Protein AF-A0A565ALC6-F1 (afdb_monomer_lite)

InterPro domains:
  IPR001841 Zinc finger, RING-type [PS50089] (7-48)
  IPR013083 Zinc finger, RING/FYVE/PHD-type [G3DSA:3.30.40.10] (1-90)
  IPR017907 Zinc finger, RING-type, conserved site [PS00518] (23-32)
  IPR018957 Zinc finger, C3HC4 RING-type [PF00097] (7-46)
  IPR044807 E3 ubiquitin protein ligase DRIP1-like [PTHR46293] (3-194)

Sequence (277 aa):
MRTCLSCLLCDNLLRDATTISECLHTFCRKCIYEKITKDKIECCPVPRCHPIEDAEVKAPGSISIPVYSGMEEYASEHALSSFIKEFSGVDWVTAEELRTKEKELEILRMLVQAKSEEVAGLKRLDMVIAEEELRNKETESEILQMLAQAKSEEAAELKVRLDRVTSHSVAQSEQWFSLEDHQKLALEKEQLKKDMGLMESTARMVTAYQMCLQWEKKGGLDRELAVMAKQYWQYRDYVEKQGKSDHFPSLEKYQKEWEDDEVHASPKTLGTCSFAC

Foldseek 3Di:
DQDPQAAPQPRHGADCWDADPVPRHIHHPVRVVCCCVVVVAQADPDPPGDGVPDPPPDPPDDDDDDDPDDPPDDDDPVNVVVVVVVCPPPDDCDPVNVVVVVVVVVVVVVVVVVVVVVVVVVVVVVVVVVVVVVVVVVVVVVVVVVVVVVVVVVVVVVVVVVVVVVVVCVVPVPDDDDPVVVVVVVVVVVVVVVVVVLVVVLVVLLVVLVVQVVVVVVVDDPPVNVVSVVVNVVSQVVCVVVVNCVVRDDSVVVVVVVVVVVVVPDPPDPDPPDDDD

Structure (mmCIF, N/CA/C/O backbone):
data_AF-A0A565ALC6-F1
#
_entry.id   AF-A0A565ALC6-F1
#
loop_
_atom_site.group_PDB
_atom_site.id
_atom_site.type_symbol
_atom_site.label_atom_id
_atom_site.label_alt_id
_atom_site.label_comp_id
_atom_site.label_asym_id
_atom_site.label_entity_id
_atom_site.label_seq_id
_atom_site.pdbx_PDB_ins_code
_atom_site.Cartn_x
_atom_site.Cartn_y
_atom_site.Cartn_z
_atom_site.occupancy
_atom_site.B_iso_or_equiv
_atom_site.auth_seq_id
_atom_site.auth_comp_id
_atom_site.auth_asym_id
_atom_site.auth_atom_id
_atom_site.pdbx_PDB_model_num
ATOM 1 N N . MET A 1 1 ? -15.870 0.122 -38.847 1.00 44.34 1 MET A N 1
ATOM 2 C CA . MET A 1 1 ? -14.765 0.399 -37.903 1.00 44.34 1 MET A CA 1
ATOM 3 C C . MET A 1 1 ? -14.704 -0.746 -36.909 1.00 44.34 1 MET A C 1
ATOM 5 O O . MET A 1 1 ? -15.709 -0.986 -36.256 1.00 44.34 1 MET A O 1
ATOM 9 N N . ARG A 1 2 ? -13.593 -1.489 -36.840 1.00 56.06 2 ARG A N 1
ATOM 10 C CA . ARG A 1 2 ? -13.351 -2.431 -35.733 1.00 56.06 2 ARG A CA 1
ATOM 11 C C . ARG A 1 2 ? -12.711 -1.653 -34.587 1.00 56.06 2 ARG A C 1
ATOM 13 O O . ARG A 1 2 ? -11.890 -0.775 -34.841 1.00 56.06 2 ARG A O 1
ATOM 20 N N . THR A 1 3 ? -13.128 -1.917 -33.356 1.00 64.94 3 THR A N 1
ATOM 21 C CA . THR A 1 3 ? -12.608 -1.229 -32.172 1.00 64.94 3 THR A CA 1
ATOM 22 C C . THR A 1 3 ? -11.206 -1.755 -31.866 1.00 64.94 3 THR A C 1
ATOM 24 O O . THR A 1 3 ? -10.995 -2.965 -31.811 1.00 64.94 3 THR A O 1
ATOM 27 N N . CYS A 1 4 ? -10.245 -0.852 -31.657 1.00 78.88 4 CYS A N 1
ATOM 28 C CA . CYS A 1 4 ? -8.826 -1.155 -31.411 1.00 78.88 4 CYS A CA 1
ATOM 29 C C . CYS A 1 4 ? -8.548 -1.987 -30.141 1.00 78.88 4 CYS A C 1
ATOM 31 O O . CYS A 1 4 ? -7.401 -2.331 -29.880 1.00 78.88 4 CYS A O 1
ATOM 33 N N . LEU A 1 5 ? -9.583 -2.321 -29.366 1.00 89.69 5 LEU A N 1
ATOM 34 C CA . LEU A 1 5 ? -9.499 -3.052 -28.100 1.00 89.69 5 LEU A CA 1
ATOM 35 C C . LEU A 1 5 ? -10.333 -4.345 -28.091 1.00 89.69 5 LEU A C 1
ATOM 37 O O . LEU A 1 5 ? -10.511 -4.949 -27.034 1.00 89.69 5 LEU A O 1
ATOM 41 N N . SER A 1 6 ? -10.864 -4.763 -29.244 1.00 94.38 6 SER A N 1
ATOM 42 C CA . SER A 1 6 ? -11.631 -6.007 -29.380 1.00 94.38 6 SER A CA 1
ATOM 43 C C . SER A 1 6 ? -10.789 -7.134 -29.978 1.00 94.38 6 SER A C 1
ATOM 45 O O . SER A 1 6 ? -9.951 -6.918 -30.852 1.00 94.38 6 SER A O 1
ATOM 47 N N . CYS A 1 7 ? -11.002 -8.356 -29.498 1.00 95.19 7 CYS A N 1
ATOM 48 C CA . CYS A 1 7 ? -10.371 -9.550 -30.038 1.00 95.19 7 CYS A CA 1
ATOM 49 C C . CYS A 1 7 ? -11.017 -9.950 -31.366 1.00 95.19 7 CYS A C 1
ATOM 51 O O . CYS A 1 7 ? -12.209 -10.222 -31.410 1.00 95.19 7 CYS A O 1
ATOM 53 N N . LEU A 1 8 ? -10.212 -10.132 -32.414 1.00 89.81 8 LEU A N 1
ATOM 54 C CA . LEU A 1 8 ? -10.693 -10.513 -33.751 1.00 89.81 8 LEU A CA 1
ATOM 55 C C . LEU A 1 8 ? -11.263 -11.945 -33.860 1.00 89.81 8 LEU A C 1
ATOM 57 O O . LEU A 1 8 ? -11.740 -12.322 -34.926 1.00 89.81 8 LEU A O 1
ATOM 61 N N . LEU A 1 9 ? -11.177 -12.754 -32.796 1.00 93.69 9 LEU A N 1
ATOM 62 C CA . LEU A 1 9 ? -11.713 -14.123 -32.750 1.00 93.69 9 LEU A CA 1
ATOM 63 C C . LEU A 1 9 ? -13.020 -14.240 -31.960 1.00 93.69 9 LEU A C 1
ATOM 65 O O . LEU A 1 9 ? -13.810 -15.136 -32.241 1.00 93.69 9 LEU A O 1
ATOM 69 N N . CYS A 1 10 ? -13.230 -13.390 -30.952 1.00 95.50 10 CYS A N 1
ATOM 70 C CA . CYS A 1 10 ? -14.399 -13.474 -30.074 1.00 95.50 10 CYS A CA 1
ATOM 71 C C . CYS A 1 10 ? -15.186 -12.164 -29.952 1.00 95.50 10 CYS A C 1
ATOM 73 O O . CYS A 1 10 ? -16.145 -12.132 -29.187 1.00 95.50 10 CYS A O 1
ATOM 75 N N . ASP A 1 11 ? -14.759 -11.098 -30.639 1.00 93.12 11 ASP A N 1
ATOM 76 C CA . ASP A 1 11 ? -15.340 -9.745 -30.675 1.00 93.12 11 ASP A CA 1
ATOM 77 C C . ASP A 1 11 ? -15.555 -9.067 -29.302 1.00 93.12 11 ASP A C 1
ATOM 79 O O . ASP A 1 11 ? -16.151 -7.996 -29.203 1.00 93.12 11 ASP A O 1
ATOM 83 N N . ASN A 1 12 ? -15.009 -9.647 -28.230 1.00 94.56 12 ASN A N 1
ATOM 84 C CA . ASN A 1 12 ? -15.021 -9.093 -26.876 1.00 94.56 12 ASN A CA 1
ATOM 85 C C . ASN A 1 12 ? -13.766 -8.254 -26.600 1.00 94.56 12 ASN A C 1
ATOM 87 O O . ASN A 1 12 ? -12.772 -8.352 -27.320 1.00 94.56 12 ASN A O 1
ATOM 91 N N . LEU A 1 13 ? -13.782 -7.472 -25.514 1.00 95.75 13 LEU A N 1
ATOM 92 C CA . LEU A 1 13 ? -12.590 -6.779 -25.012 1.00 95.75 13 LEU A CA 1
ATOM 93 C C . LEU A 1 13 ? -11.430 -7.763 -24.786 1.00 95.75 13 LEU A C 1
ATOM 95 O O . LEU A 1 13 ? -11.623 -8.841 -24.216 1.00 95.75 13 LEU A O 1
ATOM 99 N N . LEU A 1 14 ? -10.234 -7.371 -25.227 1.00 94.38 14 LEU A N 1
ATOM 100 C CA . LEU A 1 14 ? -9.015 -8.170 -25.107 1.00 94.38 14 LEU A CA 1
ATOM 101 C C . LEU A 1 14 ? -8.724 -8.537 -23.640 1.00 94.38 14 LEU A C 1
ATOM 103 O O . LEU A 1 14 ? -8.663 -7.670 -22.771 1.00 94.38 14 LEU A O 1
ATOM 107 N N . ARG A 1 15 ? -8.501 -9.829 -23.379 1.00 93.81 15 ARG A N 1
ATOM 108 C CA . ARG A 1 15 ? -8.006 -10.370 -22.103 1.00 93.81 15 ARG A CA 1
ATOM 109 C C . ARG A 1 15 ? -6.687 -11.082 -22.359 1.00 93.81 15 ARG A C 1
ATOM 111 O O . ARG A 1 15 ? -6.646 -11.957 -23.226 1.00 93.81 15 ARG A O 1
ATOM 118 N N . ASP A 1 16 ? -5.638 -10.691 -21.639 1.00 93.62 16 ASP A N 1
ATOM 119 C CA . ASP A 1 16 ? -4.260 -11.148 -21.865 1.00 93.62 16 ASP A CA 1
ATOM 120 C C . ASP A 1 16 ? -3.866 -11.013 -23.342 1.00 93.62 16 ASP A C 1
ATOM 122 O O . ASP A 1 16 ? -3.697 -11.996 -24.067 1.00 93.62 16 ASP A O 1
ATOM 126 N N . ALA A 1 17 ? -3.824 -9.768 -23.817 1.00 93.31 17 ALA A N 1
ATOM 127 C CA . ALA A 1 17 ? -3.584 -9.456 -25.218 1.00 93.31 17 ALA A CA 1
ATOM 128 C C . ALA A 1 17 ? -2.276 -10.097 -25.714 1.00 93.31 17 ALA A C 1
ATOM 130 O O . ALA A 1 17 ? -1.206 -9.887 -25.151 1.00 93.31 17 ALA A O 1
ATOM 131 N N . THR A 1 18 ? -2.376 -10.890 -26.775 1.00 93.88 18 THR A N 1
ATOM 132 C CA . THR A 1 18 ? -1.249 -11.502 -27.478 1.00 93.88 18 THR A CA 1
ATOM 133 C C . THR A 1 18 ? -1.237 -10.962 -28.900 1.00 93.88 18 THR A C 1
ATOM 135 O O . THR A 1 18 ? -2.235 -11.085 -29.616 1.00 93.88 18 THR A O 1
ATOM 138 N N . THR A 1 19 ? -0.121 -10.356 -29.293 1.00 93.50 19 THR A N 1
ATOM 139 C CA . THR A 1 19 ? 0.067 -9.742 -30.611 1.00 93.50 19 THR A CA 1
ATOM 140 C C . THR A 1 19 ? 1.020 -10.593 -31.438 1.00 93.50 19 THR A C 1
ATOM 142 O O . THR A 1 19 ? 2.094 -10.947 -30.958 1.00 93.50 19 THR A O 1
ATOM 145 N N . ILE A 1 20 ? 0.643 -10.905 -32.679 1.00 90.06 20 ILE A N 1
ATOM 146 C CA . ILE A 1 20 ? 1.545 -11.557 -33.638 1.00 90.06 20 ILE A CA 1
ATOM 147 C C . ILE A 1 20 ? 2.503 -10.490 -34.178 1.00 90.06 20 ILE A C 1
ATOM 149 O O . ILE A 1 20 ? 2.051 -9.521 -34.786 1.00 90.06 20 ILE A O 1
ATOM 153 N N . SER A 1 21 ? 3.806 -10.651 -33.954 1.00 87.19 21 SER A N 1
ATOM 154 C CA . SER A 1 21 ? 4.839 -9.648 -34.264 1.00 87.19 21 SER A CA 1
ATOM 155 C C . SER A 1 21 ? 4.892 -9.248 -35.740 1.00 87.19 21 SER A C 1
ATOM 157 O O . SER A 1 21 ? 5.053 -8.070 -36.038 1.00 87.19 21 SER A O 1
ATOM 159 N N . GLU A 1 22 ? 4.704 -10.193 -36.658 1.00 83.38 22 GLU A N 1
ATOM 160 C CA . GLU A 1 22 ? 4.819 -9.955 -38.106 1.00 83.38 22 GLU A CA 1
ATOM 161 C C . GLU A 1 22 ? 3.681 -9.110 -38.689 1.00 83.38 22 GLU A C 1
ATOM 163 O O . GLU A 1 22 ? 3.884 -8.350 -39.631 1.00 83.38 22 GLU A O 1
ATOM 168 N N . CYS A 1 23 ? 2.462 -9.253 -38.156 1.00 89.25 23 CYS A N 1
ATOM 169 C CA . CYS A 1 23 ? 1.266 -8.610 -38.714 1.00 89.25 23 CYS A CA 1
ATOM 170 C C . CYS A 1 23 ? 0.558 -7.651 -37.753 1.00 89.25 23 CYS A C 1
ATOM 172 O O . CYS A 1 23 ? -0.433 -7.033 -38.134 1.00 89.25 23 CYS A O 1
ATOM 174 N N . LEU A 1 24 ? 1.046 -7.541 -36.514 1.00 91.31 24 LEU A N 1
ATOM 175 C CA . LEU A 1 24 ? 0.525 -6.689 -35.444 1.00 91.31 24 LEU A CA 1
ATOM 176 C C . LEU A 1 24 ? -0.970 -6.889 -35.130 1.00 91.31 24 LEU A C 1
ATOM 178 O O . LEU A 1 24 ? -1.616 -6.014 -34.554 1.00 91.31 24 LEU A O 1
ATOM 182 N N . HIS A 1 25 ? -1.533 -8.050 -35.469 1.00 92.06 25 HIS A N 1
ATOM 183 C CA . HIS A 1 25 ? -2.891 -8.409 -35.071 1.00 92.06 25 HIS A CA 1
ATOM 184 C C . HIS A 1 25 ? -2.911 -8.905 -33.622 1.00 92.06 25 HIS A C 1
ATOM 186 O O . HIS A 1 25 ? -2.138 -9.791 -33.247 1.00 92.06 25 HIS A O 1
ATOM 192 N N . THR A 1 26 ? -3.829 -8.350 -32.828 1.00 93.19 26 THR A N 1
ATOM 193 C CA . THR A 1 26 ? -3.948 -8.620 -31.391 1.00 93.19 26 THR A CA 1
ATOM 194 C C . THR A 1 26 ? -5.182 -9.464 -31.076 1.00 93.19 26 THR A C 1
ATOM 196 O O . THR A 1 26 ? -6.291 -9.193 -31.545 1.00 93.19 26 THR A O 1
ATOM 199 N N . PHE A 1 27 ? -5.005 -10.477 -30.229 1.00 95.56 27 PHE A N 1
ATOM 200 C CA . PHE A 1 27 ? -6.049 -11.410 -29.806 1.00 95.56 27 PHE A CA 1
ATOM 201 C C . PHE A 1 27 ? -6.002 -11.636 -28.293 1.00 95.56 27 PHE A C 1
ATOM 203 O O . PHE A 1 27 ? -4.996 -11.352 -27.651 1.00 95.56 27 PHE A O 1
ATOM 210 N N . CYS A 1 28 ? -7.057 -12.201 -27.704 1.00 97.62 28 CYS A N 1
ATOM 211 C CA . CYS A 1 28 ? -6.940 -12.776 -26.364 1.00 97.62 28 CYS A CA 1
ATOM 212 C C . CYS A 1 28 ? -6.001 -13.986 -26.416 1.00 97.62 28 CYS A C 1
ATOM 214 O O . CYS A 1 28 ? -6.162 -14.825 -27.310 1.00 97.62 28 CYS A O 1
ATOM 216 N N . ARG A 1 29 ? -5.101 -14.137 -25.435 1.00 95.62 29 ARG A N 1
ATOM 217 C CA . ARG A 1 29 ? -4.178 -15.282 -25.334 1.00 95.62 29 ARG A CA 1
ATOM 218 C C . ARG A 1 29 ? -4.906 -16.611 -25.519 1.00 95.62 29 ARG A C 1
ATOM 220 O O . ARG A 1 29 ? -4.587 -17.375 -26.420 1.00 95.62 29 ARG A O 1
ATOM 227 N N . LYS A 1 30 ? -5.954 -16.861 -24.733 1.00 96.62 30 LYS A N 1
ATOM 228 C CA . LYS A 1 30 ? -6.722 -18.113 -24.820 1.00 96.62 30 LYS A CA 1
ATOM 229 C C . LYS A 1 30 ? -7.275 -18.371 -26.228 1.00 96.62 30 LYS A C 1
ATOM 231 O O . LYS A 1 30 ? -7.160 -19.482 -26.730 1.00 96.62 30 LYS A O 1
ATOM 236 N N . CYS A 1 31 ? -7.818 -17.341 -26.878 1.00 96.12 31 CYS A N 1
ATOM 237 C CA . CYS A 1 31 ? -8.429 -17.475 -28.199 1.00 96.12 31 CYS A CA 1
ATOM 238 C C . CYS A 1 31 ? -7.406 -17.844 -29.278 1.00 96.12 31 CYS A C 1
ATOM 240 O O . CYS A 1 31 ? -7.668 -18.748 -30.067 1.00 96.12 31 CYS A O 1
ATOM 242 N N . ILE A 1 32 ? -6.250 -17.170 -29.319 1.00 94.62 32 ILE A N 1
ATOM 243 C CA . ILE A 1 32 ? -5.238 -17.453 -30.346 1.00 94.62 32 ILE A CA 1
ATOM 244 C C . ILE A 1 32 ? -4.569 -18.815 -30.123 1.00 94.62 32 ILE A C 1
ATOM 246 O O . ILE A 1 32 ? -4.397 -19.565 -31.079 1.00 94.62 32 ILE A O 1
ATOM 250 N N . TYR A 1 33 ? -4.297 -19.191 -28.868 1.00 93.44 33 TYR A N 1
ATOM 251 C CA . TYR A 1 33 ? -3.738 -20.504 -28.538 1.00 93.44 33 TYR A CA 1
ATOM 252 C C . TYR A 1 33 ? -4.699 -21.647 -28.877 1.00 93.44 33 TYR A C 1
ATOM 254 O O . TYR A 1 33 ? -4.278 -22.633 -29.478 1.00 93.44 33 TYR A O 1
ATOM 262 N N . GLU A 1 34 ? -5.988 -21.524 -28.543 1.00 94.44 34 GLU A N 1
ATOM 263 C CA . GLU A 1 34 ? -6.990 -22.528 -28.918 1.00 94.44 34 GLU A CA 1
ATOM 264 C C . GLU A 1 34 ? -7.114 -22.649 -30.437 1.00 94.44 34 GLU A C 1
ATOM 266 O O . GLU A 1 34 ? -7.197 -23.763 -30.944 1.00 94.44 34 GLU A O 1
ATOM 271 N N . LYS A 1 35 ? -7.076 -21.531 -31.171 1.00 93.00 35 LYS A N 1
ATOM 272 C CA . LYS A 1 35 ? -7.187 -21.538 -32.633 1.00 93.00 35 LYS A CA 1
ATOM 273 C C . LYS A 1 35 ? -5.986 -22.219 -33.296 1.00 93.00 35 LYS A C 1
ATOM 275 O O . LYS A 1 35 ? -6.186 -23.113 -34.111 1.00 93.00 35 LYS A O 1
ATOM 280 N N . ILE A 1 36 ? -4.763 -21.860 -32.902 1.00 89.94 36 ILE A N 1
ATOM 281 C CA . ILE A 1 36 ? -3.527 -22.473 -33.418 1.00 89.94 36 ILE A CA 1
ATOM 282 C C . ILE A 1 36 ? -3.470 -23.964 -33.055 1.00 89.94 36 ILE A C 1
ATOM 284 O O . ILE A 1 36 ? -3.205 -24.797 -33.915 1.00 89.94 36 ILE A O 1
ATOM 288 N N . THR A 1 37 ? -3.795 -24.325 -31.809 1.00 88.56 37 THR A N 1
ATOM 289 C CA . THR A 1 37 ? -3.708 -25.719 -31.335 1.00 88.56 37 THR A CA 1
ATOM 290 C C . THR A 1 37 ? -4.789 -26.614 -31.947 1.00 88.56 37 THR A C 1
ATOM 292 O O . THR A 1 37 ? -4.515 -27.756 -32.314 1.00 88.56 37 THR A O 1
ATOM 295 N N . LYS A 1 38 ? -6.031 -26.122 -32.049 1.00 88.56 38 LYS A N 1
ATOM 296 C CA . LYS A 1 38 ? -7.182 -26.909 -32.512 1.00 88.56 38 LYS A CA 1
ATOM 297 C C . LYS A 1 38 ? -7.233 -27.028 -34.030 1.00 88.56 38 LYS A C 1
ATOM 299 O O . LYS A 1 38 ? -7.499 -28.116 -34.533 1.00 88.56 38 LYS A O 1
ATOM 304 N N . ASP A 1 39 ? -6.953 -25.935 -34.738 1.00 86.06 39 ASP A N 1
ATOM 305 C CA . ASP A 1 39 ? -7.067 -25.886 -36.197 1.00 86.06 39 ASP A CA 1
ATOM 306 C C . ASP A 1 39 ? -5.717 -26.123 -36.896 1.00 86.06 39 ASP A C 1
ATOM 308 O O . ASP A 1 39 ? -5.678 -26.173 -38.123 1.00 86.06 39 ASP A O 1
ATOM 312 N N . LYS A 1 40 ? -4.624 -26.295 -36.130 1.00 83.31 40 LYS A N 1
ATOM 313 C CA . LYS A 1 40 ? -3.247 -26.501 -36.624 1.00 83.31 40 LYS A CA 1
ATOM 314 C C . LYS A 1 40 ? -2.839 -25.466 -37.676 1.00 83.31 40 LYS A C 1
ATOM 316 O O . LYS A 1 40 ? -2.208 -25.796 -38.675 1.00 83.31 40 LYS A O 1
ATOM 321 N N . ILE A 1 41 ? -3.253 -24.218 -37.467 1.00 82.88 41 ILE A N 1
ATOM 322 C CA . ILE A 1 41 ? -2.918 -23.118 -38.367 1.00 82.88 41 ILE A CA 1
ATOM 323 C C . ILE A 1 41 ? -1.551 -22.543 -37.993 1.00 82.88 41 ILE A C 1
ATOM 325 O O . ILE A 1 41 ? -1.334 -22.105 -36.868 1.00 82.88 41 ILE A O 1
ATOM 329 N N . GLU A 1 42 ? -0.653 -22.504 -38.968 1.00 79.94 42 GLU A N 1
ATOM 330 C CA . GLU A 1 42 ? 0.651 -21.825 -38.897 1.00 79.94 42 GLU A CA 1
ATOM 331 C C . GLU A 1 42 ? 0.555 -20.408 -39.485 1.00 79.94 42 GLU A C 1
ATOM 333 O O . GLU A 1 42 ? 1.520 -19.824 -39.955 1.00 79.94 42 GLU A O 1
ATOM 338 N N . CYS A 1 43 ? -0.654 -19.857 -39.563 1.00 82.56 43 CYS A N 1
ATOM 339 C CA . CYS A 1 43 ? -0.922 -18.555 -40.156 1.00 82.56 43 CYS A CA 1
ATOM 340 C C . CYS A 1 43 ? -1.795 -17.736 -39.210 1.00 82.56 43 CYS A C 1
ATOM 342 O O . CYS A 1 43 ? -2.613 -18.284 -38.463 1.00 82.56 43 CYS A O 1
ATOM 344 N N . CYS A 1 44 ? -1.659 -16.411 -39.264 1.00 89.38 44 CYS A N 1
ATOM 345 C CA . CYS A 1 44 ? -2.544 -15.523 -38.524 1.00 89.38 44 CYS A CA 1
ATOM 346 C C . CYS A 1 44 ? -4.010 -15.819 -38.915 1.00 89.38 44 CYS A C 1
ATOM 348 O O . CYS A 1 44 ? -4.310 -15.892 -40.108 1.00 89.38 44 CYS A O 1
ATOM 350 N N . PRO A 1 45 ? -4.953 -15.943 -37.956 1.00 89.44 45 PRO A N 1
ATOM 351 C CA . PRO A 1 45 ? -6.358 -16.249 -38.253 1.00 89.44 45 PRO A CA 1
ATOM 352 C C . PRO A 1 45 ? -7.086 -15.181 -39.084 1.00 89.44 45 PRO A C 1
ATOM 354 O O . PRO A 1 45 ? -8.245 -15.370 -39.457 1.00 89.44 45 PRO A O 1
ATOM 357 N N . VAL A 1 46 ? -6.452 -14.030 -39.324 1.00 87.69 46 VAL A N 1
ATOM 358 C CA . VAL A 1 46 ? -7.013 -12.945 -40.126 1.00 87.69 46 VAL A CA 1
ATOM 359 C C . VAL A 1 46 ? -6.871 -13.283 -41.616 1.00 87.69 46 VAL A C 1
ATOM 361 O O . VAL A 1 46 ? -5.757 -13.504 -42.093 1.00 87.69 46 VAL A O 1
ATOM 364 N N . PRO A 1 47 ? -7.973 -13.278 -42.390 1.00 77.88 47 PRO A N 1
ATOM 365 C CA . PRO A 1 47 ? -7.925 -13.550 -43.823 1.00 77.88 47 PRO A CA 1
ATOM 366 C C . PRO A 1 47 ? -7.008 -12.564 -44.564 1.00 77.88 47 PRO A C 1
ATOM 368 O O . PRO A 1 47 ? -7.113 -11.357 -44.342 1.00 77.88 47 PRO A O 1
ATOM 371 N N . ARG A 1 48 ? -6.197 -13.068 -45.508 1.00 72.50 48 ARG A N 1
ATOM 372 C CA . ARG A 1 48 ? -5.193 -12.315 -46.303 1.00 72.50 48 ARG A CA 1
ATOM 373 C C . ARG A 1 48 ? -3.972 -11.809 -45.522 1.00 72.50 48 ARG A C 1
ATOM 375 O O . ARG A 1 48 ? -3.296 -10.895 -45.983 1.00 72.50 48 ARG A O 1
ATOM 382 N N . CYS A 1 49 ? -3.681 -12.395 -44.368 1.00 77.25 49 CYS A N 1
ATOM 383 C CA . CYS A 1 49 ? -2.403 -12.195 -43.695 1.00 77.25 49 CYS A CA 1
ATOM 384 C C . CYS A 1 49 ? -1.329 -13.138 -44.271 1.00 77.25 49 CYS A C 1
ATOM 386 O O . CYS A 1 49 ? -1.664 -14.210 -44.776 1.00 77.25 49 CYS A O 1
ATOM 388 N N . HIS A 1 50 ? -0.059 -12.732 -44.209 1.00 68.56 50 HIS A N 1
ATOM 389 C CA . HIS A 1 50 ? 1.095 -13.543 -44.618 1.00 68.56 50 HIS A CA 1
ATOM 390 C C . HIS A 1 50 ? 1.199 -14.830 -43.765 1.00 68.56 50 HIS A C 1
ATOM 392 O O . HIS A 1 50 ? 0.688 -14.830 -42.633 1.00 68.56 50 HIS A O 1
ATOM 398 N N . PRO A 1 51 ? 1.818 -15.913 -44.281 1.00 66.00 51 PRO A N 1
ATOM 399 C CA . PRO A 1 51 ? 2.177 -17.077 -43.472 1.00 66.00 51 PRO A CA 1
ATOM 400 C C . PRO A 1 51 ? 3.011 -16.648 -42.267 1.00 66.00 51 PRO A C 1
ATOM 402 O O . PRO A 1 51 ? 3.785 -15.700 -42.394 1.00 66.00 51 PRO A O 1
ATOM 405 N N . ILE A 1 52 ? 2.844 -17.317 -41.121 1.00 60.03 52 ILE A N 1
ATOM 406 C CA . ILE A 1 52 ? 3.736 -17.082 -39.986 1.00 60.03 52 ILE A CA 1
ATOM 407 C C . ILE A 1 52 ? 5.024 -17.854 -40.279 1.00 60.03 52 ILE A C 1
ATOM 409 O O . ILE A 1 52 ? 5.146 -19.026 -39.928 1.00 60.03 52 ILE A O 1
ATOM 413 N N . GLU A 1 53 ? 5.937 -17.233 -41.024 1.00 49.28 53 GLU A N 1
ATOM 414 C CA . GLU A 1 53 ? 7.284 -17.769 -41.206 1.00 49.28 53 GLU A CA 1
ATOM 415 C C . GLU A 1 53 ? 8.011 -17.632 -39.863 1.00 49.28 53 GLU A C 1
ATOM 417 O O . GLU A 1 53 ? 8.302 -16.534 -39.402 1.00 49.28 53 GLU A O 1
ATOM 422 N N . ASP A 1 54 ? 8.252 -18.772 -39.215 1.00 47.09 54 ASP A N 1
ATOM 423 C CA . ASP A 1 54 ? 9.017 -18.896 -37.974 1.00 47.09 54 ASP A CA 1
ATOM 424 C C . ASP A 1 54 ? 8.396 -18.260 -36.713 1.00 47.09 54 ASP A C 1
ATOM 426 O O . ASP A 1 54 ? 9.103 -17.695 -35.872 1.00 47.09 54 ASP A O 1
ATOM 430 N N . ALA A 1 55 ? 7.104 -18.503 -36.443 1.00 44.88 55 ALA A N 1
ATOM 431 C CA . ALA A 1 55 ? 6.663 -18.579 -35.042 1.00 44.88 55 ALA A CA 1
ATOM 432 C C . ALA A 1 55 ? 7.222 -19.853 -34.411 1.00 44.88 55 ALA A C 1
ATOM 434 O O . ALA A 1 55 ? 6.515 -20.815 -34.105 1.00 44.88 55 ALA A O 1
ATOM 435 N N . GLU A 1 56 ? 8.521 -19.830 -34.155 1.00 42.88 56 GLU A N 1
ATOM 436 C CA . GLU A 1 56 ? 9.095 -20.596 -33.079 1.00 42.88 56 GLU A CA 1
ATOM 437 C C . GLU A 1 56 ? 8.358 -20.197 -31.796 1.00 42.88 56 GLU A C 1
ATOM 439 O O . GLU A 1 56 ? 8.691 -19.227 -31.112 1.00 42.88 56 GLU A O 1
ATOM 444 N N . VAL A 1 57 ? 7.358 -20.994 -31.417 1.00 44.84 57 VAL A N 1
ATOM 445 C CA . VAL A 1 57 ? 6.959 -21.151 -30.018 1.00 44.84 57 VAL A CA 1
ATOM 446 C C . VAL A 1 57 ? 8.142 -21.830 -29.318 1.00 44.84 57 VAL A C 1
ATOM 448 O O . VAL A 1 57 ? 8.116 -23.008 -28.973 1.00 44.84 57 VAL A O 1
ATOM 451 N N . LYS A 1 58 ? 9.247 -21.094 -29.186 1.00 39.62 58 LYS A N 1
ATOM 452 C CA . LYS A 1 58 ? 10.457 -21.523 -28.505 1.00 39.62 58 LYS A CA 1
ATOM 453 C C . LYS A 1 58 ? 10.141 -21.526 -27.019 1.00 39.62 58 LYS A C 1
ATOM 455 O O . LYS A 1 58 ? 10.048 -20.479 -26.378 1.00 39.62 58 LYS A O 1
ATOM 460 N N . ALA A 1 59 ? 10.005 -22.722 -26.451 1.00 46.84 59 ALA A N 1
ATOM 461 C CA . ALA A 1 59 ? 10.413 -22.902 -25.067 1.00 46.84 59 ALA A CA 1
ATOM 462 C C . ALA A 1 59 ? 11.865 -22.385 -24.945 1.00 46.84 59 ALA A C 1
ATOM 464 O O . ALA A 1 59 ? 12.667 -22.617 -25.856 1.00 46.84 59 ALA A O 1
ATOM 465 N N . PRO A 1 60 ? 12.218 -21.632 -23.893 1.00 40.06 60 PRO A N 1
ATOM 466 C CA . PRO A 1 60 ? 13.516 -20.976 -23.832 1.00 40.06 60 PRO A CA 1
ATOM 467 C C . PRO A 1 60 ? 14.639 -22.019 -23.761 1.00 40.06 60 PRO A C 1
ATOM 469 O O . PRO A 1 60 ? 14.741 -22.754 -22.783 1.00 40.06 60 PRO A O 1
ATOM 472 N N . GLY A 1 61 ? 15.498 -22.046 -24.785 1.00 43.62 61 GLY A N 1
ATOM 473 C CA . GLY A 1 61 ? 16.802 -22.713 -24.732 1.00 43.62 61 GLY A CA 1
ATOM 474 C C . GLY A 1 61 ? 17.006 -23.870 -25.710 1.00 43.62 61 GLY A C 1
ATOM 475 O O . GLY A 1 61 ? 17.093 -25.018 -25.295 1.00 43.62 61 GLY A O 1
ATOM 476 N N . SER A 1 62 ? 17.146 -23.580 -27.004 1.00 35.47 62 SER A N 1
ATOM 477 C CA . SER A 1 62 ? 18.136 -24.218 -27.896 1.00 35.47 62 SER A CA 1
ATOM 478 C C . SER A 1 62 ? 17.957 -23.700 -29.324 1.00 35.47 62 SER A C 1
ATOM 480 O O . SER A 1 62 ? 16.851 -23.641 -29.852 1.00 35.47 62 SER A O 1
ATOM 482 N N . ILE A 1 63 ? 19.058 -23.271 -29.937 1.00 32.62 63 ILE A N 1
ATOM 483 C CA . ILE A 1 63 ? 19.144 -22.951 -31.362 1.00 32.62 63 ILE A CA 1
ATOM 484 C C . ILE A 1 63 ? 20.045 -24.024 -31.960 1.00 32.62 63 ILE A C 1
ATOM 486 O O . ILE A 1 63 ? 21.235 -24.063 -31.655 1.00 32.62 63 ILE A O 1
ATOM 490 N N . SER A 1 64 ? 19.486 -24.899 -32.787 1.00 35.12 64 SER A N 1
ATOM 491 C CA . SER A 1 64 ? 20.261 -25.734 -33.702 1.00 35.12 64 SER A CA 1
ATOM 492 C C . SER A 1 64 ? 20.294 -25.055 -35.065 1.00 35.12 64 SER A C 1
ATOM 494 O O . SER A 1 64 ? 19.257 -24.888 -35.702 1.00 35.12 64 SER A O 1
ATOM 496 N N . ILE A 1 65 ? 21.491 -24.664 -35.493 1.00 33.94 65 ILE A N 1
ATOM 497 C CA . ILE A 1 65 ? 21.771 -24.183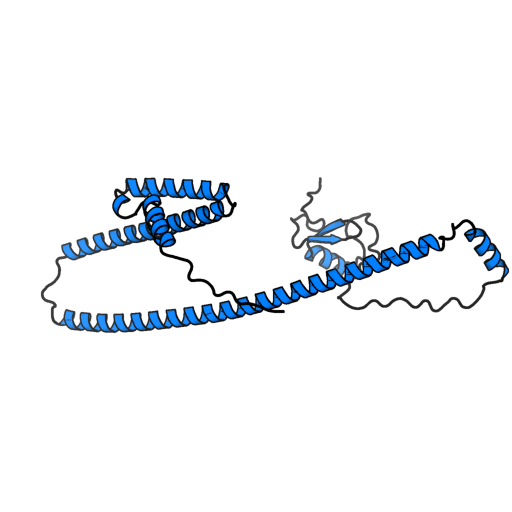 -36.848 1.00 33.94 65 ILE A CA 1
ATOM 498 C C . ILE A 1 65 ? 21.779 -25.403 -37.787 1.00 33.94 65 ILE A C 1
ATOM 500 O O . ILE A 1 65 ? 22.433 -26.396 -37.455 1.00 33.94 65 ILE A O 1
ATOM 504 N N . PRO A 1 66 ? 21.098 -25.369 -38.947 1.00 38.59 66 PRO A N 1
ATOM 505 C CA . PRO A 1 66 ? 21.193 -26.441 -39.925 1.00 38.59 66 PRO A CA 1
ATOM 506 C C . PRO A 1 66 ? 22.589 -26.444 -40.559 1.00 38.59 66 PRO A C 1
ATOM 508 O O . PRO A 1 66 ? 22.999 -25.493 -41.223 1.00 38.59 66 PRO A O 1
ATOM 511 N N . VAL A 1 67 ? 23.324 -27.537 -40.356 1.00 36.59 67 VAL A N 1
ATOM 512 C CA . VAL A 1 67 ? 24.552 -27.830 -41.097 1.00 36.59 67 VAL A CA 1
ATOM 513 C C . VAL A 1 67 ? 24.139 -28.264 -42.503 1.00 36.59 67 VAL A C 1
ATOM 515 O O . VAL A 1 67 ? 23.647 -29.373 -42.698 1.00 36.59 67 VAL A O 1
ATOM 518 N N . TYR A 1 68 ? 24.311 -27.377 -43.482 1.00 38.59 68 TYR A N 1
ATOM 519 C CA . TYR A 1 68 ? 24.156 -27.700 -44.901 1.00 38.59 68 TYR A CA 1
ATOM 520 C C . TYR A 1 68 ? 25.365 -28.529 -45.357 1.00 38.59 68 TYR A C 1
ATOM 522 O O . TYR A 1 68 ? 26.385 -28.006 -45.796 1.00 38.59 68 TYR A O 1
ATOM 530 N N . SER A 1 69 ? 25.270 -29.847 -45.214 1.00 47.25 69 SER A N 1
ATOM 531 C CA . SER A 1 69 ? 26.190 -30.807 -45.822 1.00 47.25 69 SER A CA 1
ATOM 532 C C . SER A 1 69 ? 25.652 -31.204 -47.198 1.00 47.25 69 SER A C 1
ATOM 534 O O . SER A 1 69 ? 24.782 -32.071 -47.288 1.00 47.25 69 SER A O 1
ATOM 536 N N . GLY A 1 70 ? 26.119 -30.556 -48.266 1.00 52.78 70 GLY A N 1
ATOM 537 C CA . GLY A 1 70 ? 25.728 -30.953 -49.621 1.00 52.78 70 GLY A CA 1
ATOM 538 C C . GLY A 1 70 ? 26.032 -29.934 -50.710 1.00 52.78 70 GLY A C 1
ATOM 539 O O . GLY A 1 70 ? 25.117 -29.511 -51.404 1.00 52.78 70 GLY A O 1
ATOM 540 N N . MET A 1 71 ? 27.297 -29.539 -50.860 1.00 44.28 71 MET A N 1
ATOM 541 C CA . MET A 1 71 ? 27.804 -28.866 -52.065 1.00 44.28 71 MET A CA 1
ATOM 542 C C . MET A 1 71 ? 29.248 -29.314 -52.335 1.00 44.28 71 MET A C 1
ATOM 544 O O . MET A 1 71 ? 30.175 -28.514 -52.370 1.00 44.28 71 MET A O 1
ATOM 548 N N . GLU A 1 72 ? 29.447 -30.620 -52.492 1.00 51.69 72 GLU A N 1
ATOM 549 C CA . GLU A 1 72 ? 30.624 -31.158 -53.173 1.00 51.69 72 GLU A CA 1
ATOM 550 C C . GLU A 1 72 ? 30.138 -31.695 -54.513 1.00 51.69 72 GLU A C 1
ATOM 552 O O . GLU A 1 72 ? 29.464 -32.714 -54.547 1.00 51.69 72 GLU A O 1
ATOM 557 N N . GLU A 1 73 ? 30.409 -30.936 -55.575 1.00 54.44 73 GLU A N 1
ATOM 558 C CA . GLU A 1 73 ? 30.566 -31.340 -56.981 1.00 54.44 73 GLU A CA 1
ATOM 559 C C . GLU A 1 73 ? 29.992 -30.273 -57.927 1.00 54.44 73 GLU A C 1
ATOM 561 O O . GLU A 1 73 ? 28.853 -29.835 -57.804 1.00 54.44 73 GLU A O 1
ATOM 566 N N . TYR A 1 74 ? 30.821 -29.889 -58.905 1.00 50.72 74 TYR A N 1
ATOM 567 C CA . TYR A 1 74 ? 30.572 -28.952 -60.010 1.00 50.72 74 TYR A CA 1
ATOM 568 C C . TYR A 1 74 ? 30.718 -27.445 -59.746 1.00 50.72 74 TYR A C 1
ATOM 570 O O . TYR A 1 74 ? 29.797 -26.655 -59.931 1.00 50.72 74 TYR A O 1
ATOM 578 N N . ALA A 1 75 ? 31.963 -27.012 -59.527 1.00 47.53 75 ALA A N 1
ATOM 579 C CA . ALA A 1 75 ? 32.421 -25.709 -60.011 1.00 47.53 75 ALA A CA 1
ATOM 580 C C . ALA A 1 75 ? 33.443 -25.931 -61.136 1.00 47.53 75 ALA A C 1
ATOM 582 O O . ALA A 1 75 ? 34.617 -26.189 -60.886 1.00 47.53 75 ALA A O 1
ATOM 583 N N . SER A 1 76 ? 32.996 -25.862 -62.395 1.00 60.47 76 SER A N 1
ATOM 584 C CA . SER A 1 76 ? 33.934 -25.694 -63.511 1.00 60.47 76 SER A CA 1
ATOM 585 C C . SER A 1 76 ? 34.622 -24.331 -63.368 1.00 60.47 76 SER A C 1
ATOM 587 O O . SER A 1 76 ? 33.960 -23.343 -63.036 1.00 60.47 76 SER A O 1
ATOM 589 N N . GLU A 1 77 ? 35.925 -24.248 -63.645 1.00 57.56 77 GLU A N 1
ATOM 590 C CA . GLU A 1 77 ? 36.709 -22.998 -63.570 1.00 57.56 77 GLU A CA 1
ATOM 591 C C . GLU A 1 77 ? 36.090 -21.849 -64.398 1.00 57.56 77 GLU A C 1
ATOM 593 O O . GLU A 1 77 ? 36.285 -20.668 -64.106 1.00 57.56 77 GLU A O 1
ATOM 598 N N . HIS A 1 78 ? 35.253 -22.181 -65.385 1.00 57.16 78 HIS A N 1
ATOM 599 C CA . HIS A 1 78 ? 34.554 -21.222 -66.236 1.00 57.16 78 HIS A CA 1
ATOM 600 C C . HIS A 1 78 ? 33.336 -20.545 -65.569 1.00 57.16 78 HIS A C 1
ATOM 602 O O . HIS A 1 78 ? 32.987 -19.415 -65.928 1.00 57.16 78 HIS A O 1
ATOM 608 N N . ALA A 1 79 ? 32.707 -21.192 -64.578 1.00 57.88 79 ALA A N 1
ATOM 609 C CA . ALA A 1 79 ? 31.607 -20.610 -63.801 1.00 57.88 79 ALA A CA 1
ATOM 610 C C . ALA A 1 79 ? 32.123 -19.605 -62.756 1.00 57.88 79 ALA A C 1
ATOM 612 O O . ALA A 1 79 ? 31.539 -18.537 -62.591 1.00 57.88 79 ALA A O 1
ATOM 613 N N . LEU A 1 80 ? 33.280 -19.886 -62.143 1.00 57.34 80 LEU A N 1
ATOM 614 C CA . LEU A 1 80 ? 33.968 -18.972 -61.222 1.00 57.34 80 LEU A CA 1
ATOM 615 C C . LEU A 1 80 ? 34.371 -17.655 -61.902 1.00 57.34 80 LEU A C 1
ATOM 617 O O . LEU A 1 80 ? 34.183 -16.588 -61.329 1.00 57.34 80 LEU A O 1
ATOM 621 N N . SER A 1 81 ? 34.863 -17.699 -63.145 1.00 61.50 81 SER A N 1
ATOM 622 C CA . SER A 1 81 ? 35.258 -16.483 -63.876 1.00 61.50 81 SER A CA 1
ATOM 623 C C . SER A 1 81 ? 34.077 -15.554 -64.195 1.00 61.50 81 SER A C 1
ATOM 625 O O . SER A 1 81 ? 34.215 -14.331 -64.113 1.00 61.50 81 SER A O 1
ATOM 627 N N . SER A 1 82 ? 32.911 -16.122 -64.524 1.00 59.97 82 SER A N 1
ATOM 628 C CA . SER A 1 82 ? 31.696 -15.340 -64.796 1.00 59.97 82 SER A CA 1
ATOM 629 C C . SER A 1 82 ? 31.105 -14.767 -63.505 1.00 59.97 82 SER A C 1
ATOM 631 O O . SER A 1 82 ? 30.735 -13.598 -63.475 1.00 59.97 82 SER A O 1
ATOM 633 N N . PHE A 1 83 ? 31.135 -15.543 -62.416 1.00 61.12 83 PHE A N 1
ATOM 634 C CA . PHE A 1 83 ? 30.694 -15.106 -61.091 1.00 61.12 83 PHE A CA 1
ATOM 635 C C . PHE A 1 83 ? 31.576 -13.976 -60.524 1.00 61.12 83 PHE A C 1
ATOM 637 O O . PHE A 1 83 ? 31.071 -12.990 -59.998 1.00 61.12 83 PHE A O 1
ATOM 644 N N . ILE A 1 84 ? 32.900 -14.044 -60.711 1.00 61.25 84 ILE A N 1
ATOM 645 C CA . ILE A 1 84 ? 33.834 -12.984 -60.286 1.00 61.25 84 ILE A CA 1
ATOM 646 C C . ILE A 1 84 ? 33.630 -11.684 -61.089 1.00 61.25 84 ILE A C 1
ATOM 648 O O . ILE A 1 84 ? 33.758 -10.594 -60.533 1.00 61.25 84 ILE A O 1
ATOM 652 N N . LYS A 1 85 ? 33.276 -11.770 -62.379 1.00 58.53 85 LYS A N 1
ATOM 653 C CA . LYS A 1 85 ? 32.969 -10.592 -63.214 1.00 58.53 85 LYS A CA 1
ATOM 654 C C . LYS A 1 85 ? 31.641 -9.920 -62.865 1.00 58.53 85 LYS A C 1
ATOM 656 O O . LYS A 1 85 ? 31.503 -8.723 -63.090 1.00 58.53 85 LYS A O 1
ATOM 661 N N . GLU A 1 86 ? 30.681 -10.656 -62.319 1.00 59.31 86 GLU A N 1
ATOM 662 C CA . GLU A 1 86 ? 29.405 -10.087 -61.867 1.00 59.31 86 GLU A CA 1
ATOM 663 C C . GLU A 1 86 ? 29.551 -9.383 -60.502 1.00 59.31 86 GLU A C 1
ATOM 665 O O . GLU A 1 86 ? 28.873 -8.396 -60.231 1.00 59.31 86 GLU A O 1
ATOM 670 N N . PHE A 1 87 ? 30.532 -9.799 -59.691 1.00 55.44 87 PHE A N 1
ATOM 671 C CA . PHE A 1 87 ? 30.873 -9.173 -58.407 1.00 55.44 87 PHE A CA 1
ATOM 672 C C . PHE A 1 87 ? 31.890 -8.021 -58.489 1.00 55.44 87 PHE A C 1
ATOM 674 O O . PHE A 1 87 ? 32.096 -7.330 -57.494 1.00 55.44 87 PHE A O 1
ATOM 681 N N . SER A 1 88 ? 32.495 -7.735 -59.650 1.00 53.12 88 SER A N 1
ATOM 682 C CA . SER A 1 88 ? 33.452 -6.619 -59.796 1.00 53.12 88 SER A CA 1
ATOM 683 C C . SER A 1 88 ? 32.821 -5.216 -59.743 1.00 53.12 88 SER A C 1
ATOM 685 O O . SER A 1 88 ? 33.535 -4.226 -59.872 1.00 53.12 88 SER A O 1
ATOM 687 N N . GLY A 1 89 ? 31.495 -5.128 -59.581 1.00 56.16 89 GLY A N 1
ATOM 688 C CA . GLY A 1 89 ? 30.769 -3.888 -59.279 1.00 56.16 89 GLY A CA 1
ATOM 689 C C . GLY A 1 89 ? 30.473 -3.681 -57.789 1.00 56.16 89 GLY A C 1
ATOM 690 O O . GLY A 1 89 ? 29.819 -2.703 -57.440 1.00 56.16 89 GLY A O 1
ATOM 691 N N . VAL A 1 90 ? 30.905 -4.596 -56.914 1.00 59.59 90 VAL A N 1
ATOM 692 C CA . VAL A 1 90 ? 30.800 -4.420 -55.463 1.00 59.59 90 VAL A CA 1
ATOM 693 C C . VAL A 1 90 ? 31.969 -3.552 -55.020 1.00 59.59 90 VAL A C 1
ATOM 695 O O . VAL A 1 90 ? 33.120 -3.975 -55.123 1.00 59.59 90 VAL A O 1
ATOM 698 N N . ASP A 1 91 ? 31.671 -2.342 -54.543 1.00 68.62 91 ASP A N 1
ATOM 699 C CA . ASP A 1 91 ? 32.659 -1.483 -53.896 1.00 68.62 91 ASP A CA 1
ATOM 700 C C . ASP A 1 91 ? 33.311 -2.269 -52.756 1.00 68.62 91 ASP A C 1
ATOM 702 O O . ASP A 1 91 ? 32.694 -2.581 -51.734 1.00 68.62 91 ASP A O 1
ATOM 706 N N . TRP A 1 92 ? 34.565 -2.658 -52.967 1.00 70.12 92 TRP A N 1
ATOM 707 C CA . TRP A 1 92 ? 35.395 -3.286 -51.953 1.00 70.12 92 TRP A CA 1
ATOM 708 C C . TRP A 1 92 ? 35.482 -2.314 -50.783 1.00 70.12 92 TRP A C 1
ATOM 710 O O . TRP A 1 92 ? 36.074 -1.241 -50.911 1.00 70.12 92 TRP A O 1
ATOM 720 N N . VAL A 1 93 ? 34.888 -2.710 -49.654 1.00 76.06 93 VAL A N 1
ATOM 721 C CA . VAL A 1 93 ? 35.003 -1.993 -48.384 1.00 76.06 93 VAL A CA 1
ATOM 722 C C . VAL A 1 93 ? 36.480 -1.719 -48.149 1.00 76.06 93 VAL A C 1
ATOM 724 O O . VAL A 1 93 ? 37.312 -2.633 -48.111 1.00 76.06 93 VAL A O 1
ATOM 727 N N . THR A 1 94 ? 36.824 -0.446 -48.043 1.00 87.62 94 THR A N 1
ATOM 728 C CA . THR A 1 94 ? 38.209 -0.038 -47.868 1.00 87.62 94 THR A CA 1
ATOM 729 C C . THR A 1 94 ? 38.718 -0.563 -46.524 1.00 87.62 94 THR A C 1
ATOM 731 O O . THR A 1 94 ? 37.979 -0.673 -45.544 1.00 87.62 94 THR A O 1
ATOM 734 N N . ALA A 1 95 ? 40.016 -0.864 -46.428 1.00 84.88 95 ALA A N 1
ATOM 735 C CA . ALA A 1 95 ? 40.611 -1.301 -45.161 1.00 84.88 95 ALA A CA 1
ATOM 736 C C . ALA A 1 95 ? 40.396 -0.282 -44.016 1.00 84.88 95 ALA A C 1
ATOM 738 O O . ALA A 1 95 ? 40.474 -0.632 -42.841 1.00 84.88 95 ALA A O 1
ATOM 739 N N . GLU A 1 96 ? 40.141 0.985 -44.350 1.00 90.19 96 GLU A N 1
ATOM 740 C CA . GLU A 1 96 ? 39.813 2.055 -43.408 1.00 90.19 96 GLU A CA 1
ATOM 741 C C . GLU A 1 96 ? 38.385 1.959 -42.860 1.00 90.19 96 GLU A C 1
ATOM 743 O O . GLU A 1 96 ? 38.178 2.099 -41.650 1.00 90.19 96 GLU A O 1
ATOM 748 N N . GLU A 1 97 ? 37.413 1.634 -43.710 1.00 92.19 97 GLU A N 1
ATOM 749 C CA . GLU A 1 97 ? 36.041 1.348 -43.284 1.00 92.19 97 GLU A CA 1
ATOM 750 C C . GLU A 1 97 ? 35.993 0.124 -42.365 1.00 92.19 97 GLU A C 1
ATOM 752 O O . GLU A 1 97 ? 35.339 0.175 -41.322 1.00 92.19 97 GLU A O 1
ATOM 757 N N . LEU A 1 98 ? 36.756 -0.935 -42.668 1.00 91.31 98 LEU A N 1
ATOM 758 C CA . LEU A 1 98 ? 36.821 -2.126 -41.814 1.00 91.31 98 LEU A CA 1
ATOM 759 C C . LEU A 1 98 ? 37.371 -1.800 -40.415 1.00 91.31 98 LEU A C 1
ATOM 761 O O . LEU A 1 98 ? 36.748 -2.154 -39.416 1.00 91.31 98 LEU A O 1
ATOM 765 N N . ARG A 1 99 ? 38.474 -1.041 -40.325 1.00 92.38 99 ARG A N 1
ATOM 766 C CA . ARG A 1 99 ? 39.031 -0.583 -39.035 1.00 92.38 99 ARG A CA 1
ATOM 767 C C . ARG A 1 99 ? 38.052 0.287 -38.247 1.00 92.38 99 ARG A C 1
ATOM 769 O O . ARG A 1 99 ? 38.047 0.263 -37.017 1.00 92.38 99 ARG A O 1
ATOM 776 N N . THR A 1 100 ? 37.242 1.085 -38.940 1.00 94.88 100 THR A N 1
ATOM 777 C CA . THR A 1 100 ? 36.214 1.921 -38.304 1.00 94.88 100 THR A CA 1
ATOM 778 C C . THR A 1 100 ? 35.106 1.048 -37.721 1.00 94.88 100 THR A C 1
ATOM 780 O O . THR A 1 100 ? 34.727 1.233 -36.565 1.00 94.88 100 THR A O 1
ATOM 783 N N . LYS A 1 101 ? 34.663 0.026 -38.461 1.00 93.94 101 LYS A N 1
ATOM 784 C CA . LYS A 1 101 ? 33.678 -0.953 -37.985 1.00 93.94 101 LYS A CA 1
ATOM 785 C C . LYS A 1 101 ? 34.185 -1.800 -36.823 1.00 93.94 101 LYS A C 1
ATOM 787 O O . LYS A 1 101 ? 33.424 -2.052 -35.895 1.00 93.94 101 LYS A O 1
ATOM 792 N N . GLU A 1 102 ? 35.460 -2.174 -36.808 1.00 95.75 102 GLU A N 1
ATOM 793 C CA . GLU A 1 102 ? 36.069 -2.859 -35.660 1.00 95.75 102 GLU A CA 1
ATOM 794 C C . GLU A 1 102 ? 36.030 -1.998 -34.389 1.00 95.75 102 GLU A C 1
ATOM 796 O O . GLU A 1 102 ? 35.661 -2.491 -33.324 1.00 95.75 102 GLU A O 1
ATOM 801 N N . LYS A 1 103 ? 36.327 -0.695 -34.495 1.00 97.44 103 LYS A N 1
ATOM 802 C CA . LYS A 1 103 ? 36.215 0.241 -33.361 1.00 97.44 103 LYS A CA 1
ATOM 803 C C . LYS A 1 103 ? 34.771 0.417 -32.890 1.00 97.44 103 LYS A C 1
ATOM 805 O O . LYS A 1 103 ? 34.530 0.436 -31.686 1.00 97.44 103 LYS A O 1
ATOM 810 N N . GLU A 1 104 ? 33.815 0.532 -33.813 1.00 97.31 104 GLU A N 1
ATOM 811 C CA . GLU A 1 104 ? 32.385 0.593 -33.478 1.00 97.31 104 GLU A CA 1
ATOM 812 C C . GLU A 1 104 ? 31.930 -0.674 -32.735 1.00 97.31 104 GLU A C 1
ATOM 814 O O . GLU A 1 104 ? 31.239 -0.580 -31.720 1.00 97.31 104 GLU A O 1
ATOM 819 N N . LEU A 1 105 ? 32.355 -1.855 -33.194 1.00 96.62 105 LEU A N 1
ATOM 820 C CA . LEU A 1 105 ? 32.050 -3.127 -32.537 1.00 96.62 105 LEU A CA 1
ATOM 821 C C . LEU A 1 105 ? 32.659 -3.223 -31.136 1.00 96.62 105 LEU A C 1
ATOM 823 O O . LEU A 1 105 ? 32.003 -3.740 -30.234 1.00 96.62 105 LEU A O 1
ATOM 827 N N . GLU A 1 106 ? 33.872 -2.714 -30.930 1.00 98.06 106 GLU A N 1
ATOM 828 C CA . GLU A 1 106 ? 34.499 -2.701 -29.605 1.00 98.06 106 GLU A CA 1
ATOM 829 C C . GLU A 1 106 ? 33.736 -1.799 -28.624 1.00 98.06 106 GLU A C 1
ATOM 831 O O . GLU A 1 106 ? 33.434 -2.212 -27.504 1.00 98.06 106 GLU A O 1
ATOM 836 N N . ILE A 1 107 ? 33.305 -0.611 -29.068 1.00 97.94 107 ILE A N 1
ATOM 837 C CA . ILE A 1 107 ? 32.443 0.275 -28.268 1.00 97.94 107 ILE A CA 1
ATOM 838 C C . ILE A 1 107 ? 31.130 -0.433 -27.904 1.00 97.94 107 ILE A C 1
ATOM 840 O O . ILE A 1 107 ? 30.693 -0.382 -26.753 1.00 97.94 107 ILE A O 1
ATOM 844 N N . LEU A 1 108 ? 30.506 -1.130 -28.858 1.00 97.12 108 LEU A N 1
ATOM 845 C CA . LEU A 1 108 ? 29.281 -1.888 -28.602 1.00 97.12 108 LEU A CA 1
ATOM 846 C C . LEU A 1 108 ? 29.500 -3.016 -27.586 1.00 97.12 108 LEU A C 1
ATOM 848 O O . LEU A 1 108 ? 28.650 -3.212 -26.719 1.00 97.12 108 LEU A O 1
ATOM 852 N N . ARG A 1 109 ? 30.634 -3.725 -27.634 1.00 97.88 109 ARG A N 1
ATOM 853 C CA . ARG A 1 109 ? 30.977 -4.757 -26.639 1.00 97.88 109 ARG A CA 1
ATOM 854 C C . ARG A 1 109 ? 31.095 -4.172 -25.237 1.00 97.88 109 ARG A C 1
ATOM 856 O O . ARG A 1 109 ? 30.505 -4.725 -24.310 1.00 97.88 109 ARG A O 1
ATOM 863 N N . MET A 1 110 ? 31.772 -3.033 -25.095 1.00 97.94 110 MET A N 1
ATOM 864 C CA . MET A 1 110 ? 31.879 -2.331 -23.812 1.00 97.94 110 MET A CA 1
ATOM 865 C C . MET A 1 110 ? 30.504 -1.909 -23.275 1.00 97.94 110 MET A C 1
ATOM 867 O O . MET A 1 110 ? 30.215 -2.104 -22.096 1.00 97.94 110 MET A O 1
ATOM 871 N N . LEU A 1 111 ? 29.625 -1.381 -24.134 1.00 97.75 111 LEU A N 1
ATOM 872 C CA . LEU A 1 111 ? 28.264 -0.995 -23.744 1.00 97.75 111 LEU A CA 1
ATOM 873 C C . LEU A 1 111 ? 27.414 -2.198 -23.320 1.00 97.75 111 LEU A C 1
ATOM 875 O O . LEU A 1 111 ? 26.692 -2.118 -22.325 1.00 97.75 111 LEU A O 1
ATOM 879 N N . VAL A 1 112 ? 27.505 -3.318 -24.042 1.00 97.69 112 VAL A N 1
ATOM 880 C CA . VAL A 1 112 ? 26.805 -4.562 -23.688 1.00 97.69 112 VAL A CA 1
ATOM 881 C C . VAL A 1 112 ? 27.302 -5.096 -22.347 1.00 97.69 112 VAL A C 1
ATOM 883 O O . VAL A 1 112 ? 26.484 -5.476 -21.509 1.00 97.69 112 VAL A O 1
ATOM 886 N N . GLN A 1 113 ? 28.615 -5.077 -22.108 1.00 97.56 113 GLN A N 1
ATOM 887 C CA . GLN A 1 113 ? 29.183 -5.488 -20.829 1.00 97.56 113 GLN A CA 1
ATOM 888 C C . GLN A 1 113 ? 28.689 -4.592 -19.684 1.00 97.56 113 GLN A C 1
ATOM 890 O O . GLN A 1 113 ? 28.147 -5.114 -18.709 1.00 97.56 113 GLN A O 1
ATOM 895 N N . ALA A 1 114 ? 28.764 -3.267 -19.830 1.00 97.56 114 ALA A N 1
ATOM 896 C CA . ALA A 1 114 ? 28.267 -2.325 -18.825 1.00 97.56 114 ALA A CA 1
ATOM 897 C C . ALA A 1 114 ? 26.772 -2.541 -18.522 1.00 97.56 114 ALA A C 1
ATOM 899 O O . ALA A 1 114 ? 26.364 -2.605 -17.363 1.00 97.56 114 ALA A O 1
ATOM 900 N N . LYS A 1 115 ? 25.945 -2.757 -19.554 1.00 97.31 115 LYS A N 1
ATOM 901 C CA . LYS A 1 115 ? 24.520 -3.076 -19.373 1.00 97.31 115 LYS A CA 1
ATOM 902 C C . LYS A 1 115 ? 24.296 -4.416 -18.678 1.00 97.31 115 LYS A C 1
ATOM 904 O O . LYS A 1 115 ? 23.372 -4.537 -17.877 1.00 97.31 115 LYS A O 1
ATOM 909 N N . SER A 1 116 ? 25.129 -5.419 -18.943 1.00 96.25 116 SER A N 1
ATOM 910 C CA . SER A 1 116 ? 25.040 -6.707 -18.250 1.00 96.25 116 SER A CA 1
ATOM 911 C C . SER A 1 116 ? 25.357 -6.584 -16.754 1.00 96.25 116 SER A C 1
ATOM 913 O O . SER A 1 116 ? 24.695 -7.219 -15.931 1.00 96.25 116 SER A O 1
ATOM 915 N N . GLU A 1 117 ? 26.301 -5.712 -16.389 1.00 97.31 117 GLU A N 1
ATOM 916 C CA . GLU A 1 117 ? 26.655 -5.413 -15.000 1.00 97.31 117 GLU A CA 1
ATOM 917 C C . GLU A 1 117 ? 25.539 -4.640 -14.284 1.00 97.31 117 GLU A C 1
ATOM 919 O O . GLU A 1 117 ? 25.198 -4.984 -13.149 1.00 97.31 117 GLU A O 1
ATOM 924 N N . GLU A 1 118 ? 24.902 -3.671 -14.956 1.00 97.56 118 GLU A N 1
ATOM 925 C CA . GLU A 1 118 ? 23.705 -2.981 -14.448 1.00 97.56 118 GLU A CA 1
ATOM 926 C C . GLU A 1 118 ? 22.562 -3.971 -14.168 1.00 97.56 118 GLU A C 1
ATOM 928 O O . GLU A 1 118 ? 21.985 -3.967 -13.079 1.00 97.56 118 GLU A O 1
ATOM 933 N N . VAL A 1 119 ? 22.266 -4.874 -15.111 1.00 96.12 119 VAL A N 1
ATOM 934 C CA . VAL A 1 119 ? 21.227 -5.906 -14.943 1.00 96.12 119 VAL A CA 1
ATOM 935 C C . VAL A 1 119 ? 21.572 -6.861 -13.797 1.00 96.12 119 VAL A C 1
ATOM 937 O O . VAL A 1 119 ? 20.691 -7.252 -13.030 1.00 96.12 119 VAL A O 1
ATOM 940 N N . ALA A 1 120 ? 22.844 -7.230 -13.637 1.00 95.88 120 ALA A N 1
ATOM 941 C CA . ALA A 1 120 ? 23.290 -8.023 -12.495 1.00 95.88 120 ALA A CA 1
ATOM 942 C C . ALA A 1 120 ? 23.132 -7.258 -11.167 1.00 95.88 120 ALA A C 1
ATOM 944 O O . ALA A 1 120 ? 22.784 -7.864 -10.154 1.00 95.88 120 ALA A O 1
ATOM 945 N N . GLY A 1 121 ? 23.352 -5.940 -11.169 1.00 96.50 121 GLY A N 1
ATOM 946 C CA . GLY A 1 121 ? 23.092 -5.054 -10.034 1.00 96.50 121 GLY A CA 1
ATOM 947 C C . GLY A 1 121 ? 21.622 -5.029 -9.626 1.00 96.50 121 GLY A C 1
ATOM 948 O O . GLY A 1 121 ? 21.322 -5.218 -8.450 1.00 96.50 121 GLY A O 1
ATOM 949 N N . LEU A 1 122 ? 20.711 -4.893 -10.593 1.00 93.81 122 LEU A N 1
ATOM 950 C CA . LEU A 1 122 ? 19.266 -4.924 -10.343 1.00 93.81 122 LEU A CA 1
ATOM 951 C C . LEU A 1 122 ? 18.818 -6.259 -9.735 1.00 93.81 122 LEU A C 1
ATOM 953 O O . LEU A 1 122 ? 18.126 -6.264 -8.725 1.00 93.81 122 LEU A O 1
ATOM 957 N N . LYS A 1 123 ? 19.313 -7.391 -10.252 1.00 96.25 123 LYS A N 1
ATOM 958 C CA . LYS A 1 123 ? 19.013 -8.714 -9.674 1.00 96.25 123 LYS A CA 1
ATOM 959 C C . LYS A 1 123 ? 19.484 -8.864 -8.225 1.00 96.25 123 LYS A C 1
ATOM 961 O O . LYS A 1 123 ? 18.827 -9.537 -7.436 1.00 96.25 123 LYS A O 1
ATOM 966 N N . ARG A 1 124 ? 20.627 -8.265 -7.866 1.00 97.62 124 ARG A N 1
ATOM 967 C CA . ARG A 1 124 ? 21.096 -8.246 -6.470 1.00 97.62 124 ARG A CA 1
ATOM 968 C C . ARG A 1 124 ? 20.170 -7.412 -5.588 1.00 97.62 124 ARG A C 1
ATOM 970 O O . ARG A 1 124 ? 19.885 -7.832 -4.473 1.00 97.62 124 ARG A O 1
ATOM 977 N N . LEU A 1 125 ? 19.694 -6.271 -6.086 1.00 95.81 125 LEU A N 1
ATOM 978 C CA . LEU A 1 125 ? 18.754 -5.423 -5.358 1.00 95.81 125 LEU A CA 1
ATOM 979 C C . LEU A 1 125 ? 17.411 -6.131 -5.128 1.00 95.81 125 LEU A C 1
ATOM 981 O O . LEU A 1 125 ? 16.920 -6.118 -4.004 1.00 95.81 125 LEU A O 1
ATOM 985 N N . ASP A 1 126 ? 16.873 -6.817 -6.140 1.00 96.00 126 ASP A N 1
ATOM 986 C CA . ASP A 1 126 ? 15.639 -7.608 -6.013 1.00 96.00 126 ASP A CA 1
ATOM 987 C C . ASP A 1 126 ? 15.757 -8.683 -4.919 1.00 96.00 126 ASP A C 1
ATOM 989 O O . ASP A 1 126 ? 14.829 -8.895 -4.142 1.00 96.00 126 ASP A O 1
ATOM 993 N N . MET A 1 127 ? 16.920 -9.335 -4.815 1.00 96.62 127 MET A N 1
ATOM 994 C CA . MET A 1 127 ? 17.186 -10.328 -3.771 1.00 96.62 127 MET A CA 1
ATOM 995 C C . MET A 1 127 ? 17.217 -9.702 -2.369 1.00 96.62 127 MET A C 1
ATOM 997 O O . MET A 1 127 ? 16.650 -10.273 -1.442 1.00 96.62 127 MET A O 1
ATOM 1001 N N . VAL A 1 128 ? 17.827 -8.521 -2.215 1.00 97.12 128 VAL A N 1
ATOM 1002 C CA . VAL A 1 128 ? 17.847 -7.783 -0.938 1.00 97.12 128 VAL A CA 1
ATOM 1003 C C . VAL A 1 128 ? 16.440 -7.342 -0.532 1.00 97.12 128 VAL A C 1
ATOM 1005 O O . VAL A 1 128 ? 16.078 -7.475 0.635 1.00 97.12 128 VAL A O 1
ATOM 1008 N N . ILE A 1 129 ? 15.633 -6.859 -1.482 1.00 94.69 129 ILE A N 1
ATOM 1009 C CA . ILE A 1 129 ? 14.233 -6.487 -1.232 1.00 94.69 129 ILE A CA 1
ATOM 1010 C C . ILE A 1 129 ? 13.439 -7.708 -0.759 1.00 94.69 129 ILE A C 1
ATOM 1012 O O . ILE A 1 129 ? 12.752 -7.628 0.255 1.00 94.69 129 ILE A O 1
ATOM 1016 N N . ALA A 1 130 ? 13.577 -8.852 -1.435 1.00 97.19 130 ALA A N 1
ATOM 1017 C CA . ALA A 1 130 ? 12.892 -10.083 -1.043 1.00 97.19 130 ALA A CA 1
ATOM 1018 C C . ALA A 1 130 ? 13.295 -10.570 0.364 1.00 97.19 130 ALA A C 1
ATOM 1020 O O . ALA A 1 130 ? 12.453 -11.065 1.115 1.00 97.19 130 ALA A O 1
ATOM 1021 N N . GLU A 1 131 ? 14.568 -10.422 0.738 1.00 97.69 131 GLU A N 1
ATOM 1022 C CA . GLU A 1 131 ? 15.064 -10.771 2.074 1.00 97.69 131 GLU A CA 1
ATOM 1023 C C . GLU A 1 131 ? 14.509 -9.832 3.159 1.00 97.69 131 GLU A C 1
ATOM 1025 O O . GLU A 1 131 ? 14.108 -10.284 4.232 1.00 97.69 131 GLU A O 1
ATOM 1030 N N . GLU A 1 132 ? 14.428 -8.531 2.873 1.00 97.44 132 GLU A N 1
ATOM 1031 C CA . GLU A 1 132 ? 13.836 -7.538 3.776 1.00 97.44 132 GLU A CA 1
ATOM 1032 C C . GLU A 1 132 ? 12.327 -7.750 3.953 1.00 97.44 132 GLU A C 1
ATOM 1034 O O . GLU A 1 132 ? 11.814 -7.679 5.067 1.00 97.44 132 GLU A O 1
ATOM 1039 N N . GLU A 1 133 ? 11.604 -8.087 2.883 1.00 97.12 133 GLU A N 1
ATOM 1040 C CA . GLU A 1 133 ? 10.188 -8.454 2.969 1.00 97.12 133 GLU A CA 1
ATOM 1041 C C . GLU A 1 133 ? 9.958 -9.688 3.848 1.00 97.12 133 GLU A C 1
ATOM 1043 O O . GLU A 1 133 ? 8.946 -9.764 4.548 1.00 97.12 133 GLU A O 1
ATOM 1048 N N . LEU A 1 134 ? 10.875 -10.660 3.823 1.00 97.31 134 LEU A N 1
ATOM 1049 C CA . LEU A 1 134 ? 10.794 -11.835 4.686 1.00 97.31 134 LEU A CA 1
ATOM 1050 C C . LEU A 1 134 ? 11.009 -11.456 6.158 1.00 97.31 134 LEU A C 1
ATOM 1052 O O . LEU A 1 134 ? 10.182 -11.821 6.991 1.00 97.31 134 LEU A O 1
ATOM 1056 N N . ARG A 1 135 ? 12.040 -10.655 6.460 1.00 95.81 135 ARG A N 1
ATOM 1057 C CA . ARG A 1 135 ? 12.273 -10.111 7.812 1.00 95.81 135 ARG A CA 1
ATOM 1058 C C . ARG A 1 135 ? 11.077 -9.310 8.330 1.00 95.81 135 ARG A C 1
ATOM 1060 O O . ARG A 1 135 ? 10.679 -9.453 9.486 1.00 95.81 135 ARG A O 1
ATOM 1067 N N . ASN A 1 136 ? 10.461 -8.498 7.475 1.00 94.44 136 ASN A N 1
ATOM 1068 C CA . ASN A 1 136 ? 9.275 -7.727 7.845 1.00 94.44 136 ASN A CA 1
ATOM 1069 C C . ASN A 1 136 ? 8.084 -8.638 8.171 1.00 94.44 136 ASN A C 1
ATOM 1071 O O . ASN A 1 136 ? 7.400 -8.414 9.163 1.00 94.44 136 ASN A O 1
ATOM 1075 N N . LYS A 1 137 ? 7.874 -9.725 7.419 1.00 96.06 137 LYS A N 1
ATOM 1076 C CA . LYS A 1 137 ? 6.825 -10.711 7.739 1.00 96.06 137 LYS A CA 1
ATOM 1077 C C . LYS A 1 137 ? 7.078 -11.438 9.061 1.00 96.06 137 LYS A C 1
ATOM 1079 O O . LYS A 1 137 ? 6.128 -11.719 9.789 1.00 96.06 137 LYS A O 1
ATOM 1084 N N . GLU A 1 138 ? 8.334 -11.747 9.375 1.00 96.62 138 GLU A N 1
ATOM 1085 C CA . GLU A 1 138 ? 8.709 -12.364 10.652 1.00 96.62 138 GLU A CA 1
ATOM 1086 C C . GLU A 1 138 ? 8.418 -11.422 11.827 1.00 96.62 138 GLU A C 1
ATOM 1088 O O . GLU A 1 138 ? 7.722 -11.810 12.765 1.00 96.62 138 GLU A O 1
ATOM 1093 N N . THR A 1 139 ? 8.839 -10.158 11.734 1.00 96.19 139 THR A N 1
ATOM 1094 C CA . THR A 1 139 ? 8.566 -9.153 12.778 1.00 96.19 139 THR A CA 1
ATOM 1095 C C . THR A 1 139 ? 7.071 -8.848 12.929 1.00 96.19 139 THR A C 1
ATOM 1097 O O . THR A 1 139 ? 6.577 -8.747 14.052 1.00 96.19 139 THR A O 1
ATOM 1100 N N . GLU A 1 140 ? 6.306 -8.776 11.835 1.00 95.88 140 GLU A N 1
ATOM 1101 C CA . GLU A 1 140 ? 4.842 -8.661 11.886 1.00 95.88 140 GLU A CA 1
ATOM 1102 C C . GLU A 1 140 ? 4.200 -9.849 12.619 1.00 95.88 140 GLU A C 1
ATOM 1104 O O . GLU A 1 140 ? 3.301 -9.659 13.444 1.00 95.88 140 GLU A O 1
ATOM 1109 N N . SER A 1 141 ? 4.674 -11.073 12.365 1.00 96.25 141 SER A N 1
ATOM 1110 C CA . SER A 1 141 ? 4.197 -12.276 13.054 1.00 96.25 141 SER A CA 1
ATOM 1111 C C . SER A 1 141 ? 4.493 -12.232 14.557 1.00 96.25 141 SER A C 1
ATOM 1113 O O . SER A 1 141 ? 3.622 -12.572 15.362 1.00 96.25 141 SER A O 1
ATOM 1115 N N . GLU A 1 142 ? 5.686 -11.787 14.956 1.00 98.00 142 GLU A N 1
ATOM 1116 C CA . GLU A 1 142 ? 6.062 -11.618 16.366 1.00 98.00 142 GLU A CA 1
ATOM 1117 C C . GLU A 1 142 ? 5.179 -10.577 17.068 1.00 98.00 142 GLU A C 1
ATOM 1119 O O . GLU A 1 142 ? 4.644 -10.840 18.149 1.00 98.00 142 GLU A O 1
ATOM 1124 N N . ILE A 1 143 ? 4.943 -9.425 16.430 1.00 95.81 143 ILE A N 1
ATOM 1125 C CA . ILE A 1 143 ? 4.062 -8.373 16.957 1.00 95.81 143 ILE A CA 1
ATOM 1126 C C . ILE A 1 143 ? 2.637 -8.907 17.149 1.00 95.81 143 ILE A C 1
ATOM 1128 O O . ILE A 1 143 ? 2.021 -8.683 18.196 1.00 95.81 143 ILE A O 1
ATOM 1132 N N . LEU A 1 144 ? 2.101 -9.643 16.171 1.00 96.25 144 LEU A N 1
ATOM 1133 C CA . LEU A 1 144 ? 0.769 -10.242 16.272 1.00 96.25 144 LEU A CA 1
ATOM 1134 C C . LEU A 1 144 ? 0.680 -11.266 17.409 1.00 96.25 144 LEU A C 1
ATOM 1136 O O . LEU A 1 144 ? -0.328 -11.299 18.121 1.00 96.25 144 LEU A O 1
ATOM 1140 N N . GLN A 1 145 ? 1.727 -12.064 17.618 1.00 98.19 145 GLN A N 1
ATOM 1141 C CA . GLN A 1 145 ? 1.798 -13.012 18.728 1.00 98.19 145 GLN A CA 1
ATOM 1142 C C . GLN A 1 145 ? 1.817 -12.295 20.085 1.00 98.19 145 GLN A C 1
ATOM 1144 O O . GLN A 1 145 ? 1.056 -12.668 20.981 1.00 98.19 145 GLN A O 1
ATOM 1149 N N . MET A 1 146 ? 2.618 -11.234 20.228 1.00 97.12 146 MET A N 1
ATOM 1150 C CA . MET A 1 146 ? 2.654 -10.414 21.444 1.00 97.12 146 MET A CA 1
ATOM 1151 C C . MET A 1 146 ? 1.292 -9.774 21.742 1.00 97.12 146 MET A C 1
ATOM 1153 O O . MET A 1 146 ? 0.823 -9.813 22.879 1.00 97.12 146 MET A O 1
ATOM 1157 N N . LEU A 1 147 ? 0.612 -9.236 20.724 1.00 96.94 147 LEU A N 1
ATOM 1158 C CA . LEU A 1 147 ? -0.729 -8.661 20.875 1.00 96.94 147 LEU A CA 1
ATOM 1159 C C . LEU A 1 147 ? -1.774 -9.711 21.267 1.00 96.94 147 LEU A C 1
ATOM 1161 O O . LEU A 1 147 ? -2.658 -9.427 22.078 1.00 96.94 147 LEU A O 1
ATOM 1165 N N . ALA A 1 148 ? -1.696 -10.919 20.707 1.00 97.50 148 ALA A N 1
ATOM 1166 C CA . ALA A 1 148 ? -2.585 -12.017 21.075 1.00 97.50 148 ALA A CA 1
ATOM 1167 C C . ALA A 1 148 ? -2.381 -12.441 22.538 1.00 97.50 148 ALA A C 1
ATOM 1169 O O . ALA A 1 148 ? -3.362 -12.651 23.257 1.00 97.50 148 ALA A O 1
ATOM 1170 N N . GLN A 1 149 ? -1.128 -12.505 22.996 1.00 97.75 149 GLN A N 1
ATOM 1171 C CA . GLN A 1 149 ? -0.802 -12.798 24.388 1.00 97.75 149 GLN A CA 1
ATOM 1172 C C . GLN A 1 149 ? -1.323 -11.707 25.334 1.00 97.75 149 GLN A C 1
ATOM 1174 O O . GLN A 1 149 ? -2.032 -12.027 26.286 1.00 97.75 149 GLN A O 1
ATOM 1179 N N . ALA A 1 150 ? -1.069 -10.431 25.035 1.00 95.88 150 ALA A N 1
ATOM 1180 C CA . ALA A 1 150 ? -1.554 -9.314 25.847 1.00 95.88 150 ALA A CA 1
ATOM 1181 C C . ALA A 1 150 ? -3.089 -9.315 25.976 1.00 95.88 150 ALA A C 1
ATOM 1183 O O . ALA A 1 150 ? -3.625 -9.164 27.071 1.00 95.88 150 ALA A O 1
ATOM 1184 N N . LYS A 1 151 ? -3.815 -9.579 24.878 1.00 95.50 151 LYS A N 1
ATOM 1185 C CA . LYS A 1 151 ? -5.284 -9.712 24.906 1.00 95.50 151 LYS A CA 1
ATOM 1186 C C . LYS A 1 151 ? -5.759 -10.898 25.743 1.00 95.50 151 LYS A C 1
ATOM 1188 O O . LYS A 1 151 ? -6.798 -10.812 26.393 1.00 95.50 151 LYS A O 1
ATOM 1193 N N . SER A 1 152 ? -5.029 -12.013 25.718 1.00 96.25 152 SER A N 1
ATOM 1194 C CA . SER A 1 152 ? -5.322 -13.174 26.563 1.00 96.25 152 SER A CA 1
ATOM 1195 C C . SER A 1 152 ? -5.136 -12.851 28.049 1.00 96.25 152 SER A C 1
ATOM 1197 O O . SER A 1 152 ? -5.966 -13.244 28.869 1.00 96.25 152 SER A O 1
ATOM 1199 N N . GLU A 1 153 ? -4.071 -12.131 28.402 1.00 97.56 153 GLU A N 1
ATOM 1200 C CA . GLU A 1 153 ? -3.794 -11.687 29.774 1.00 97.56 153 GLU A CA 1
ATOM 1201 C C . GLU A 1 153 ? -4.860 -10.698 30.271 1.00 97.56 153 GLU A C 1
ATOM 1203 O O . GLU A 1 153 ? -5.412 -10.886 31.357 1.00 97.56 153 GLU A O 1
ATOM 1208 N N . GLU A 1 154 ? -5.243 -9.721 29.444 1.00 96.00 154 GLU A N 1
ATOM 1209 C CA . GLU A 1 154 ? -6.322 -8.773 29.746 1.00 96.00 154 GLU A CA 1
ATOM 1210 C C . GLU A 1 154 ? -7.669 -9.488 29.953 1.00 96.00 154 GLU A C 1
ATOM 1212 O O . GLU A 1 154 ? -8.390 -9.219 30.916 1.00 96.00 154 GLU A O 1
ATOM 1217 N N . ALA A 1 155 ? -8.003 -10.458 29.095 1.00 93.62 155 ALA A N 1
ATOM 1218 C CA . ALA A 1 155 ? -9.217 -11.258 29.240 1.00 93.62 155 ALA A CA 1
ATOM 1219 C C . ALA A 1 155 ? -9.220 -12.084 30.539 1.00 93.62 155 ALA A C 1
ATOM 1221 O O . ALA A 1 155 ? -10.263 -12.214 31.188 1.00 93.62 155 ALA A O 1
ATOM 1222 N N . ALA A 1 156 ? -8.065 -12.623 30.941 1.00 97.12 156 ALA A N 1
ATOM 1223 C CA . ALA A 1 156 ? -7.917 -13.338 32.204 1.00 97.12 156 ALA A CA 1
ATOM 1224 C C . ALA A 1 156 ? -8.090 -12.402 33.413 1.00 97.12 156 ALA A C 1
ATOM 1226 O O . ALA A 1 156 ? -8.815 -12.748 34.349 1.00 97.12 156 ALA A O 1
ATOM 1227 N N . GLU A 1 157 ? -7.504 -11.201 33.382 1.00 96.12 157 GLU A N 1
ATOM 1228 C CA . GLU A 1 157 ? -7.679 -10.197 34.438 1.00 96.12 157 GLU A CA 1
ATOM 1229 C C . GLU A 1 157 ? -9.144 -9.752 34.554 1.00 96.12 157 GLU A C 1
ATOM 1231 O O . GLU A 1 157 ? -9.711 -9.727 35.651 1.00 96.12 157 GLU A O 1
ATOM 1236 N N . LEU A 1 158 ? -9.793 -9.455 33.425 1.00 93.62 158 LEU A N 1
ATOM 1237 C CA . LEU A 1 158 ? -11.205 -9.077 33.385 1.00 93.62 158 LEU A CA 1
ATOM 1238 C C . LEU A 1 158 ? -12.103 -10.176 33.948 1.00 93.62 158 LEU A C 1
ATOM 1240 O O . LEU A 1 158 ? -13.044 -9.872 34.682 1.00 93.62 158 LEU A O 1
ATOM 1244 N N . LYS A 1 159 ? -11.796 -11.447 33.669 1.00 96.44 159 LYS A N 1
ATOM 1245 C CA . LYS A 1 159 ? -12.516 -12.584 34.247 1.00 96.44 159 LYS A CA 1
ATOM 1246 C C . LYS A 1 159 ? -12.381 -12.623 35.771 1.00 96.44 159 LYS A C 1
ATOM 1248 O O . LYS A 1 159 ? -13.390 -12.722 36.460 1.00 96.44 159 LYS A O 1
ATOM 1253 N N . VAL A 1 160 ? -11.169 -12.452 36.305 1.00 95.81 160 VAL A N 1
ATOM 1254 C CA . VAL A 1 160 ? -10.935 -12.391 37.761 1.00 95.81 160 VAL A CA 1
ATOM 1255 C C . VAL A 1 160 ? -11.692 -11.222 38.401 1.00 95.81 160 VAL A C 1
ATOM 1257 O O . 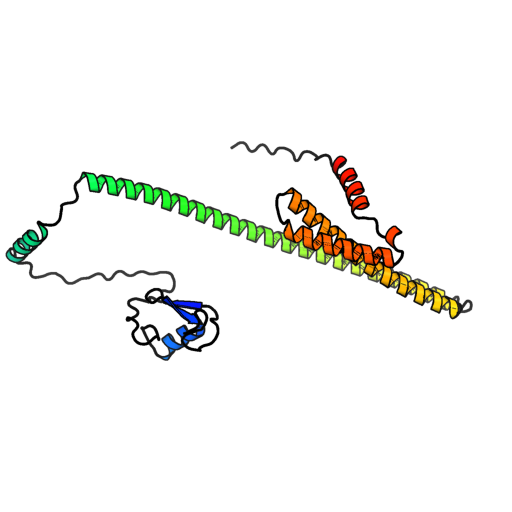VAL A 1 160 ? -12.297 -11.369 39.466 1.00 95.81 160 VAL A O 1
ATOM 1260 N N . ARG A 1 161 ? -11.697 -10.049 37.758 1.00 91.75 161 ARG A N 1
ATOM 1261 C CA . ARG A 1 161 ? -12.449 -8.878 38.238 1.00 91.75 161 ARG A CA 1
ATOM 1262 C C . ARG A 1 161 ? -13.952 -9.134 38.215 1.00 91.75 161 ARG A C 1
ATOM 1264 O O . ARG A 1 161 ? -14.627 -8.787 39.184 1.00 91.75 161 ARG A O 1
ATOM 1271 N N . LEU A 1 162 ? -14.461 -9.766 37.158 1.00 91.94 162 LEU A N 1
ATOM 1272 C CA . LEU A 1 162 ? -15.867 -10.140 37.039 1.00 91.94 162 LEU A CA 1
ATOM 1273 C C . LEU A 1 162 ? -16.279 -11.113 38.149 1.00 91.94 162 LEU A C 1
ATOM 1275 O O . LEU A 1 162 ? -17.270 -10.848 38.822 1.00 91.94 162 LEU A O 1
ATOM 1279 N N . ASP A 1 163 ? -15.489 -12.161 38.398 1.00 89.88 163 ASP A N 1
ATOM 1280 C CA . ASP A 1 163 ? -15.735 -13.149 39.458 1.00 89.88 163 ASP A CA 1
ATOM 1281 C C . ASP A 1 163 ? -15.759 -12.503 40.859 1.00 89.88 163 ASP A C 1
ATOM 1283 O O . ASP A 1 163 ? -16.553 -12.874 41.730 1.00 89.88 163 ASP A O 1
ATOM 1287 N N . ARG A 1 164 ? -14.930 -11.476 41.088 1.00 88.19 164 ARG A N 1
ATOM 1288 C CA . ARG A 1 164 ? -14.929 -10.709 42.345 1.00 88.19 164 ARG A CA 1
ATOM 1289 C C . ARG A 1 164 ? -16.194 -9.868 42.512 1.00 88.19 164 ARG A C 1
ATOM 1291 O O . ARG A 1 164 ? -16.743 -9.811 43.614 1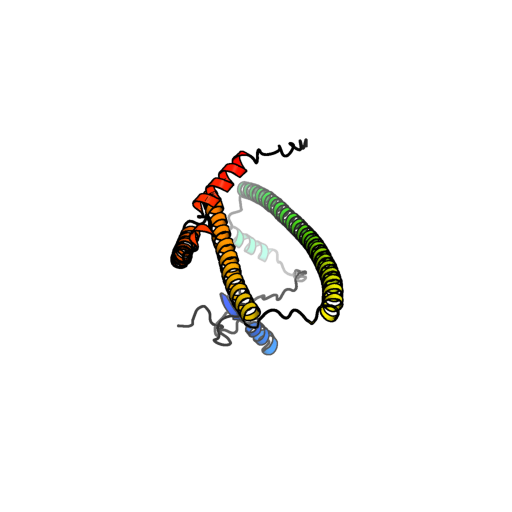.00 88.19 164 ARG A O 1
ATOM 1298 N N . VAL A 1 165 ? -16.646 -9.216 41.440 1.00 81.81 165 VAL A N 1
ATOM 1299 C CA . VAL A 1 165 ? -17.858 -8.381 41.441 1.00 81.81 165 VAL A CA 1
ATOM 1300 C C . VAL A 1 165 ? -19.107 -9.239 41.599 1.00 81.81 165 VAL A C 1
ATOM 1302 O O . VAL A 1 165 ? -19.959 -8.902 42.416 1.00 81.81 165 VAL A O 1
ATOM 1305 N N . THR A 1 166 ? -19.211 -10.363 40.889 1.00 81.81 166 THR A N 1
ATOM 1306 C CA . THR A 1 166 ? -20.342 -11.292 41.037 1.00 81.81 166 THR A CA 1
ATOM 1307 C C . THR A 1 166 ? -20.403 -11.861 42.453 1.00 81.81 166 THR A C 1
ATOM 1309 O O . THR A 1 166 ? -21.478 -11.884 43.047 1.00 81.81 166 THR A O 1
ATOM 1312 N N . SER A 1 167 ? -19.257 -12.195 43.052 1.00 81.00 167 SER A N 1
ATOM 1313 C CA . SER A 1 167 ? -19.191 -12.634 44.454 1.00 81.00 167 SER A CA 1
ATOM 1314 C C . SER A 1 167 ? -19.627 -11.546 45.452 1.00 81.00 167 SER A C 1
ATOM 1316 O O . SER A 1 167 ? -20.287 -11.857 46.440 1.00 81.00 167 SER A O 1
ATOM 1318 N N . HIS A 1 168 ? -19.301 -10.269 45.206 1.00 74.25 168 HIS A N 1
ATOM 1319 C CA . HIS A 1 168 ? -19.748 -9.140 46.046 1.00 74.25 168 HIS A CA 1
ATOM 1320 C C . HIS A 1 168 ? -21.226 -8.775 45.837 1.00 74.25 168 HIS A C 1
ATOM 1322 O O . HIS A 1 168 ? -21.917 -8.434 46.793 1.00 74.25 168 HIS A O 1
ATOM 1328 N N . SER A 1 169 ? -21.726 -8.870 44.604 1.00 61.47 169 SER A N 1
ATOM 1329 C CA . SER A 1 169 ? -23.115 -8.569 44.237 1.00 61.47 169 SER A CA 1
ATOM 1330 C C . SER A 1 169 ? -24.108 -9.498 44.936 1.00 61.47 169 SER A C 1
ATOM 1332 O O . SER A 1 169 ? -25.138 -9.030 45.421 1.00 61.47 169 SER A O 1
ATOM 1334 N N . VAL A 1 170 ? -23.773 -10.785 45.063 1.00 61.72 170 VAL A N 1
ATOM 1335 C CA . VAL A 1 170 ? -24.586 -11.753 45.819 1.00 61.72 170 VAL A CA 1
ATOM 1336 C C . VAL A 1 170 ? -24.644 -11.393 47.313 1.00 61.72 170 VAL A C 1
ATOM 1338 O O . VAL A 1 170 ? -25.629 -11.703 47.975 1.00 61.72 170 VAL A O 1
ATOM 1341 N N . ALA A 1 171 ? -23.640 -10.684 47.840 1.00 58.09 171 ALA A N 1
ATOM 1342 C CA . ALA A 1 171 ? -23.579 -10.271 49.242 1.00 58.09 171 ALA A CA 1
ATOM 1343 C C . ALA A 1 171 ? -24.225 -8.898 49.538 1.00 58.09 171 ALA A C 1
ATOM 1345 O O . ALA A 1 171 ? -24.464 -8.591 50.702 1.00 58.09 171 ALA A O 1
ATOM 1346 N N . GLN A 1 172 ? -24.519 -8.073 48.524 1.00 50.06 172 GLN A N 1
ATOM 1347 C CA . GLN A 1 172 ? -25.016 -6.692 48.690 1.00 50.06 172 GLN A CA 1
ATOM 1348 C C . GLN A 1 172 ? -26.393 -6.427 48.051 1.00 50.06 172 GLN A C 1
ATOM 1350 O O . GLN A 1 172 ? -26.751 -5.273 47.821 1.00 50.06 172 GLN A O 1
ATOM 1355 N N . SER A 1 173 ? -27.196 -7.463 47.778 1.00 47.16 173 SER A N 1
ATOM 1356 C CA . SER A 1 173 ? -28.433 -7.354 46.976 1.00 47.16 173 SER A CA 1
ATOM 1357 C C . SER A 1 173 ? -29.590 -6.503 47.548 1.00 47.16 173 SER A C 1
ATOM 1359 O O . SER A 1 173 ? -30.696 -6.556 47.017 1.00 47.16 173 SER A O 1
ATOM 1361 N N . GLU A 1 174 ? -29.368 -5.681 48.575 1.00 47.41 174 GLU A N 1
ATOM 1362 C CA . GLU A 1 174 ? -30.402 -4.800 49.143 1.00 47.41 174 GLU A CA 1
ATOM 1363 C C . GLU A 1 174 ? -30.280 -3.321 48.749 1.00 47.41 174 GLU A C 1
ATOM 1365 O O . GLU A 1 174 ? -31.164 -2.537 49.084 1.00 47.41 174 GLU A O 1
ATOM 1370 N N . GLN A 1 175 ? -29.267 -2.917 47.977 1.00 57.22 175 GLN A N 1
ATOM 1371 C CA . GLN A 1 175 ? -29.167 -1.537 47.487 1.00 57.22 175 GLN A CA 1
ATOM 1372 C C . GLN A 1 175 ? -29.195 -1.499 45.958 1.00 57.22 175 GLN A C 1
ATOM 1374 O O . GLN A 1 175 ? -28.185 -1.323 45.283 1.00 57.22 175 GLN A O 1
ATOM 1379 N N . TRP A 1 176 ? -30.386 -1.722 45.405 1.00 59.88 176 TRP A N 1
ATOM 1380 C CA . TRP A 1 176 ? -30.638 -1.569 43.977 1.00 59.88 176 TRP A CA 1
ATOM 1381 C C . TRP A 1 176 ? -30.500 -0.096 43.578 1.00 59.88 176 TRP A C 1
ATOM 1383 O O . TRP A 1 176 ? -31.144 0.772 44.167 1.00 59.88 176 TRP A O 1
ATOM 1393 N N . PHE A 1 177 ? -29.675 0.178 42.562 1.00 58.28 177 PHE A N 1
ATOM 1394 C CA . PHE A 1 177 ? -29.747 1.436 41.819 1.00 58.28 177 PHE A CA 1
ATOM 1395 C C . PHE A 1 177 ? -31.173 1.618 41.301 1.00 58.28 177 PHE A C 1
ATOM 1397 O O . PHE A 1 177 ? -31.822 0.653 40.882 1.00 58.28 177 PHE A O 1
ATOM 1404 N N . SER A 1 178 ? -31.676 2.849 41.339 1.00 76.50 178 SER A N 1
ATOM 1405 C CA . SER A 1 178 ? -32.999 3.121 40.798 1.00 76.50 178 SER A CA 1
ATOM 1406 C C . SER A 1 178 ? -33.003 2.839 39.289 1.00 76.50 178 SER A C 1
ATOM 1408 O O . SER A 1 178 ? -31.980 2.942 38.606 1.00 76.50 178 SER A O 1
ATOM 1410 N N . LEU A 1 179 ? -34.162 2.480 38.735 1.00 76.62 179 LEU A N 1
ATOM 1411 C CA . LEU A 1 179 ? -34.322 2.314 37.286 1.00 76.62 179 LEU A CA 1
ATOM 1412 C C . LEU A 1 179 ? -33.887 3.579 36.511 1.00 76.62 179 LEU A C 1
ATOM 1414 O O . LEU A 1 179 ? -33.404 3.477 35.383 1.00 76.62 179 LEU A O 1
ATOM 1418 N N . GLU A 1 180 ? -34.013 4.754 37.135 1.00 80.19 180 GLU A N 1
ATOM 1419 C CA . GLU A 1 180 ? -33.591 6.050 36.592 1.00 80.19 180 GLU A CA 1
ATOM 1420 C C . GLU A 1 180 ? -32.065 6.141 36.434 1.00 80.19 180 GLU A C 1
ATOM 1422 O O . GLU A 1 180 ? -31.580 6.604 35.399 1.00 80.19 180 GLU A O 1
ATOM 1427 N N . ASP A 1 181 ? -31.296 5.613 37.389 1.00 82.44 181 ASP A N 1
ATOM 1428 C CA . ASP A 1 181 ? -29.829 5.593 37.315 1.00 82.44 181 ASP A CA 1
ATOM 1429 C C . ASP A 1 181 ? -29.336 4.718 36.154 1.00 82.44 181 ASP A C 1
ATOM 1431 O O . ASP A 1 181 ? -28.416 5.089 35.419 1.00 82.44 181 ASP A O 1
ATOM 1435 N N . HIS A 1 182 ? -29.995 3.579 35.922 1.00 76.88 182 HIS A N 1
ATOM 1436 C CA . HIS A 1 182 ? -29.693 2.709 34.784 1.00 76.88 182 HIS A CA 1
ATOM 1437 C C . HIS A 1 182 ? -30.007 3.368 33.435 1.00 76.88 182 HIS A C 1
ATOM 1439 O O . HIS A 1 182 ? -29.237 3.213 32.482 1.00 76.88 182 HIS A O 1
ATOM 1445 N N . GLN A 1 183 ? -31.105 4.122 33.339 1.00 87.00 183 GLN A N 1
ATOM 1446 C CA . GLN A 1 183 ? -31.450 4.869 32.126 1.00 87.00 183 GLN A CA 1
ATOM 1447 C C . GLN A 1 183 ? -30.449 5.995 31.850 1.00 87.00 183 GLN A C 1
ATOM 1449 O O . GLN A 1 183 ? -30.018 6.165 30.706 1.00 87.00 183 GLN A O 1
ATOM 1454 N N . LYS A 1 184 ? -30.024 6.717 32.892 1.00 90.25 184 LYS A N 1
ATOM 1455 C CA . LYS A 1 184 ? -29.007 7.767 32.783 1.00 90.25 184 LYS A CA 1
ATOM 1456 C C . LYS A 1 184 ? -27.672 7.211 32.278 1.00 90.25 184 LYS A C 1
ATOM 1458 O O . LYS A 1 184 ? -27.136 7.720 31.297 1.00 90.25 184 LYS A O 1
ATOM 1463 N N . LEU A 1 185 ? -27.194 6.113 32.866 1.00 82.62 185 LEU A N 1
ATOM 1464 C CA . LEU A 1 185 ? -25.967 5.433 32.430 1.00 82.62 185 LEU A CA 1
ATOM 1465 C C . LEU A 1 185 ? -26.046 4.936 30.980 1.00 82.62 185 LEU A C 1
ATOM 1467 O O . LEU A 1 185 ? -25.058 4.993 30.246 1.00 82.62 185 LEU A O 1
ATOM 1471 N N . ALA A 1 186 ? -27.210 4.452 30.539 1.00 86.75 186 ALA A N 1
ATOM 1472 C CA . ALA A 1 186 ? -27.400 4.016 29.157 1.00 86.75 186 ALA A CA 1
ATOM 1473 C C . ALA A 1 186 ? -27.293 5.184 28.159 1.00 86.75 186 ALA A C 1
ATOM 1475 O O . ALA A 1 186 ? -26.653 5.035 27.115 1.00 86.75 186 ALA A O 1
ATOM 1476 N N . LEU A 1 187 ? -27.864 6.347 28.491 1.00 91.44 187 LEU A N 1
ATOM 1477 C CA . LEU A 1 187 ? -27.755 7.565 27.681 1.00 91.44 187 LEU A CA 1
ATOM 1478 C C . LEU A 1 187 ? -26.316 8.094 27.635 1.00 91.44 187 LEU A C 1
ATOM 1480 O O . LEU A 1 187 ? -25.818 8.403 26.553 1.00 91.44 187 LEU A O 1
ATOM 1484 N N . GLU A 1 188 ? -25.627 8.140 28.778 1.00 90.94 188 GLU A N 1
ATOM 1485 C CA . GLU A 1 188 ? -24.217 8.548 28.859 1.00 90.94 188 GLU A CA 1
ATOM 1486 C C . GLU A 1 188 ? -23.314 7.625 28.029 1.00 90.94 188 GLU A C 1
ATOM 1488 O O . GLU A 1 188 ? -22.474 8.096 27.262 1.00 90.94 188 GLU A O 1
ATOM 1493 N N . LYS A 1 189 ? -23.533 6.305 28.097 1.00 85.94 189 LYS A N 1
ATOM 1494 C CA . LYS A 1 189 ? -22.794 5.322 27.293 1.00 85.94 189 LYS A CA 1
ATOM 1495 C C . LYS A 1 189 ? -23.000 5.523 25.792 1.00 85.94 189 LYS A C 1
ATOM 1497 O O . LYS A 1 189 ? -22.053 5.378 25.019 1.00 85.94 189 LYS A O 1
ATOM 1502 N N . GLU A 1 190 ? -24.220 5.826 25.364 1.00 90.44 190 GLU A N 1
ATOM 1503 C CA . GLU A 1 190 ? -24.511 6.073 23.952 1.00 90.44 190 GLU A CA 1
ATOM 1504 C C . GLU A 1 190 ? -23.907 7.399 23.471 1.00 90.44 190 GLU A C 1
ATOM 1506 O O . GLU A 1 190 ? -23.396 7.477 22.353 1.00 90.44 190 GLU A O 1
ATOM 1511 N N . GLN A 1 191 ? -23.883 8.424 24.327 1.00 88.25 191 GLN A N 1
ATOM 1512 C CA . GLN A 1 191 ? -23.201 9.681 24.027 1.00 88.25 191 GLN A CA 1
ATOM 1513 C C . GLN A 1 191 ? -21.685 9.483 23.891 1.00 88.25 191 GLN A C 1
ATOM 1515 O O . GLN A 1 191 ? -21.107 9.913 22.895 1.00 88.25 191 GLN A O 1
ATOM 1520 N N . LEU A 1 192 ? -21.064 8.738 24.811 1.00 81.94 192 LEU A N 1
ATOM 1521 C CA . LEU A 1 192 ? -19.638 8.401 24.755 1.00 81.94 192 LEU A CA 1
ATOM 1522 C C . LEU A 1 192 ? -19.259 7.642 23.480 1.00 81.94 192 LEU A C 1
ATOM 1524 O O . LEU A 1 192 ? -18.220 7.917 22.886 1.00 81.94 192 LEU A O 1
ATOM 1528 N N . LYS A 1 193 ? -20.102 6.716 23.009 1.00 84.50 193 LYS A N 1
ATOM 1529 C CA . LYS A 1 193 ? -19.865 6.031 21.727 1.00 84.50 193 LYS A CA 1
ATOM 1530 C C . LYS A 1 193 ? -19.849 6.997 20.545 1.00 84.50 193 LYS A C 1
ATOM 1532 O O . LYS A 1 193 ? -18.996 6.868 19.669 1.00 84.50 193 LYS A O 1
ATOM 1537 N N . LYS A 1 194 ? -20.779 7.957 20.513 1.00 86.94 194 LYS A N 1
ATOM 1538 C CA . LYS A 1 194 ? -20.814 8.995 19.471 1.00 86.94 194 LYS A CA 1
ATOM 1539 C C . LYS A 1 194 ? -19.566 9.873 19.532 1.00 86.94 194 LYS A C 1
ATOM 1541 O O . LYS A 1 194 ? -19.000 10.189 18.489 1.00 86.94 194 LYS A O 1
ATOM 1546 N N . ASP A 1 195 ? -19.120 10.217 20.736 1.00 83.44 195 ASP A N 1
ATOM 1547 C CA . ASP A 1 195 ? -17.926 11.039 20.952 1.00 83.44 195 ASP A CA 1
ATOM 1548 C C . ASP A 1 195 ? -16.652 10.307 20.525 1.00 83.44 195 ASP A C 1
ATOM 1550 O O . ASP A 1 195 ? -15.802 10.893 19.860 1.00 83.44 195 ASP A O 1
ATOM 1554 N N . MET A 1 196 ? -16.559 9.007 20.809 1.00 84.50 196 MET A N 1
ATOM 1555 C CA . MET A 1 196 ? -15.448 8.160 20.376 1.00 84.50 196 MET A CA 1
ATOM 1556 C C . MET A 1 196 ? -15.371 8.045 18.846 1.00 84.50 196 MET A C 1
ATOM 1558 O O . MET A 1 196 ? -14.292 8.191 18.278 1.00 84.50 196 MET A O 1
ATOM 1562 N N . GLY A 1 197 ? -16.506 7.857 18.161 1.00 85.62 197 GLY A N 1
ATOM 1563 C CA . GLY A 1 197 ? -16.538 7.833 16.692 1.00 85.62 197 GLY A CA 1
ATOM 1564 C C . GLY A 1 197 ? -16.159 9.178 16.060 1.00 85.62 197 GLY A C 1
ATOM 1565 O O . GLY A 1 197 ? -15.492 9.222 15.021 1.00 85.62 197 GLY A O 1
ATOM 1566 N N . LEU A 1 198 ? -16.535 10.285 16.709 1.00 86.31 198 LEU A N 1
ATOM 1567 C CA . LEU A 1 198 ? -16.112 11.624 16.305 1.00 86.31 198 LEU A CA 1
ATOM 1568 C C . LEU A 1 198 ? -14.600 11.804 16.504 1.00 86.31 198 LEU A C 1
ATOM 1570 O O . LEU A 1 198 ? -13.914 12.267 15.602 1.00 86.31 198 LEU A O 1
ATOM 1574 N N . MET A 1 199 ? -14.055 11.363 17.638 1.00 81.44 199 MET A N 1
ATOM 1575 C CA . MET A 1 199 ? -12.620 11.427 17.918 1.00 81.44 199 MET A CA 1
ATOM 1576 C C . MET A 1 199 ? -11.786 10.632 16.912 1.00 81.44 199 MET A C 1
ATOM 1578 O O . MET A 1 199 ? -10.789 11.146 16.407 1.00 81.44 199 MET A O 1
ATOM 1582 N N . GLU A 1 200 ? -12.214 9.419 16.565 1.00 81.94 200 GLU A N 1
ATOM 1583 C CA . GLU A 1 200 ? -11.546 8.596 15.554 1.00 81.94 200 GLU A CA 1
ATOM 1584 C C . GLU A 1 200 ? -11.549 9.274 14.174 1.00 81.94 200 GLU A C 1
ATOM 1586 O O . GLU A 1 200 ? -10.534 9.290 13.475 1.00 81.94 200 GLU A O 1
ATOM 1591 N N . SER A 1 201 ? -12.673 9.891 13.798 1.00 84.94 201 SER A N 1
ATOM 1592 C CA . SER A 1 201 ? -12.797 10.635 12.540 1.00 84.94 201 SER A CA 1
ATOM 1593 C C . SER A 1 201 ? -11.895 11.873 12.522 1.00 84.94 201 SER A C 1
ATOM 1595 O O . SER A 1 201 ? -11.198 12.103 11.533 1.00 84.94 201 SER A O 1
ATOM 1597 N N . THR A 1 202 ? -11.842 12.627 13.628 1.00 84.69 202 THR A N 1
ATOM 1598 C CA . THR A 1 202 ? -10.934 13.773 13.787 1.00 84.69 202 THR A CA 1
ATOM 1599 C C . THR A 1 202 ? -9.484 13.336 13.629 1.00 84.69 202 THR A C 1
ATOM 1601 O O . THR A 1 202 ? -8.759 13.935 12.839 1.00 84.69 202 THR A O 1
ATOM 1604 N N . ALA A 1 203 ? -9.069 12.273 14.325 1.00 82.19 203 ALA A N 1
ATOM 1605 C CA . ALA A 1 203 ? -7.698 11.775 14.274 1.00 82.19 203 ALA A CA 1
ATOM 1606 C C . ALA A 1 203 ? -7.288 11.402 12.842 1.00 82.19 203 ALA A C 1
ATOM 1608 O O . ALA A 1 203 ? -6.276 11.889 12.346 1.00 82.19 203 ALA A O 1
ATOM 1609 N N . ARG A 1 204 ? -8.120 10.626 12.132 1.00 82.94 204 ARG A N 1
ATOM 1610 C CA . ARG A 1 204 ? -7.856 10.245 10.733 1.00 82.94 204 ARG A CA 1
ATOM 1611 C C . ARG A 1 204 ? -7.724 11.459 9.812 1.00 82.94 204 ARG A C 1
ATOM 1613 O O . ARG A 1 204 ? -6.808 11.499 8.995 1.00 82.94 204 ARG A O 1
ATOM 1620 N N . MET A 1 205 ? -8.619 12.440 9.944 1.00 85.94 205 MET A N 1
ATOM 1621 C CA . MET A 1 205 ? -8.606 13.650 9.116 1.00 85.94 205 MET A CA 1
ATOM 1622 C C . MET A 1 205 ? -7.367 14.512 9.366 1.00 85.94 205 MET A C 1
ATOM 1624 O O . MET A 1 205 ? -6.738 14.964 8.409 1.00 85.94 205 MET A O 1
ATOM 1628 N N . VAL A 1 206 ? -6.997 14.712 10.634 1.00 83.94 206 VAL A N 1
ATOM 1629 C CA . VAL A 1 206 ? -5.809 15.487 11.015 1.00 83.94 206 VAL A CA 1
ATOM 1630 C C . VAL A 1 206 ? -4.539 14.799 10.512 1.00 83.94 206 VAL A C 1
ATOM 1632 O O . VAL A 1 206 ? -3.735 15.445 9.842 1.00 83.94 206 VAL A O 1
ATOM 1635 N N . THR A 1 207 ? -4.390 13.488 10.733 1.00 84.62 207 THR A N 1
ATOM 1636 C CA . THR A 1 207 ? -3.223 12.724 10.262 1.00 84.62 207 THR A CA 1
ATOM 1637 C C . THR A 1 207 ? -3.092 12.759 8.742 1.00 84.62 207 THR A C 1
ATOM 1639 O O . THR A 1 207 ? -2.010 13.029 8.223 1.00 84.62 207 THR A O 1
ATOM 1642 N N . ALA A 1 208 ? -4.184 12.531 8.007 1.00 80.88 208 ALA A N 1
ATOM 1643 C CA . ALA A 1 208 ? -4.145 12.536 6.548 1.00 80.88 208 ALA A CA 1
ATOM 1644 C C . ALA A 1 208 ? -3.775 13.921 5.987 1.00 80.88 208 ALA A C 1
ATOM 1646 O O . ALA A 1 208 ? -2.967 14.019 5.065 1.00 80.88 208 ALA A O 1
ATOM 1647 N N . TYR A 1 209 ? -4.300 14.998 6.579 1.00 81.69 209 TYR A N 1
ATOM 1648 C CA . TYR A 1 209 ? -3.927 16.360 6.197 1.00 81.69 209 TYR A CA 1
ATOM 1649 C C . TYR A 1 209 ? -2.447 16.662 6.484 1.00 81.69 209 TYR A C 1
ATOM 1651 O O . TYR A 1 209 ? -1.751 17.212 5.631 1.00 81.69 209 TYR A O 1
ATOM 1659 N N . GLN A 1 210 ? -1.936 16.247 7.647 1.00 82.56 210 GLN A N 1
ATOM 1660 C CA . GLN A 1 210 ? -0.523 16.406 8.011 1.00 82.56 210 GLN A CA 1
ATOM 1661 C C . GLN A 1 210 ? 0.417 15.662 7.053 1.00 82.56 210 GLN A C 1
ATOM 1663 O O . GLN A 1 210 ? 1.440 16.217 6.648 1.00 82.56 210 GLN A O 1
ATOM 1668 N N . MET A 1 211 ? 0.066 14.441 6.637 1.00 79.69 211 MET A N 1
ATOM 1669 C CA . MET A 1 211 ? 0.843 13.696 5.640 1.00 79.69 211 MET A CA 1
ATOM 1670 C C . MET A 1 211 ? 0.924 14.447 4.306 1.00 79.69 211 MET A C 1
ATOM 1672 O O . MET A 1 211 ? 2.008 14.560 3.734 1.00 79.69 211 MET A O 1
ATOM 1676 N N . CYS A 1 212 ? -0.194 15.010 3.836 1.00 80.38 212 CYS A N 1
ATOM 1677 C CA . CYS A 1 212 ? -0.207 15.808 2.612 1.00 80.38 212 CYS A CA 1
ATOM 1678 C C . CYS A 1 212 ? 0.666 17.066 2.732 1.00 80.38 212 CYS A C 1
ATOM 1680 O O . CYS A 1 212 ? 1.425 17.352 1.810 1.00 80.38 212 CYS A O 1
ATOM 1682 N N . LEU A 1 213 ? 0.635 17.770 3.871 1.00 81.31 213 LEU A N 1
ATOM 1683 C CA . LEU A 1 213 ? 1.510 18.928 4.107 1.00 81.31 213 LEU A CA 1
ATOM 1684 C C . LEU A 1 213 ? 3.000 18.558 4.067 1.00 81.31 213 LEU A C 1
ATOM 1686 O O . LEU A 1 213 ? 3.820 19.305 3.534 1.00 81.31 213 LEU A O 1
ATOM 1690 N N . GLN A 1 214 ? 3.384 17.404 4.619 1.00 84.06 214 GLN A N 1
ATOM 1691 C CA . GLN A 1 214 ? 4.776 16.951 4.546 1.00 84.06 214 GLN A CA 1
ATOM 1692 C C . GLN A 1 214 ? 5.210 16.602 3.118 1.00 84.06 214 GLN A C 1
ATOM 1694 O O . GLN A 1 214 ? 6.377 16.796 2.768 1.00 84.06 214 GLN A O 1
ATOM 1699 N N . TRP A 1 215 ? 4.300 16.086 2.293 1.00 80.06 215 TRP A N 1
ATOM 1700 C CA . TRP A 1 215 ? 4.570 15.819 0.881 1.00 80.06 215 TRP A CA 1
ATOM 1701 C C . TRP A 1 215 ? 4.681 17.099 0.050 1.00 80.06 215 TRP A C 1
ATOM 1703 O O . TRP A 1 215 ? 5.593 17.190 -0.773 1.00 80.06 215 TRP A O 1
ATOM 1713 N N . GLU A 1 216 ? 3.864 18.114 0.334 1.00 84.00 216 GLU A N 1
ATOM 1714 C CA . GLU A 1 216 ? 3.974 19.442 -0.287 1.00 84.00 216 GLU A CA 1
ATOM 1715 C C . GLU A 1 216 ? 5.345 20.073 -0.011 1.00 84.00 216 GLU A C 1
ATOM 1717 O O . GLU A 1 216 ? 6.030 20.502 -0.940 1.00 84.00 216 GLU A O 1
ATOM 1722 N N . LYS A 1 217 ? 5.831 20.014 1.239 1.00 85.44 217 LYS A N 1
ATOM 1723 C CA . LYS A 1 217 ? 7.185 20.483 1.604 1.00 85.44 217 LYS A CA 1
ATOM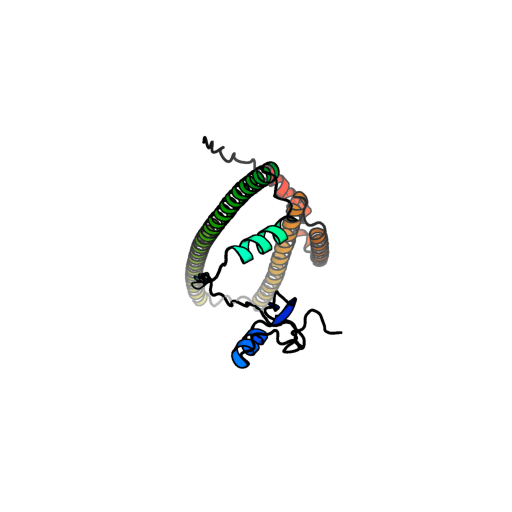 1724 C C . LYS A 1 217 ? 8.307 19.781 0.821 1.00 85.44 217 LYS A C 1
ATOM 1726 O O . LYS A 1 217 ? 9.388 20.345 0.674 1.00 85.44 217 LYS A O 1
ATOM 1731 N N . LYS A 1 218 ? 8.070 18.565 0.316 1.00 86.62 218 LYS A N 1
ATOM 1732 C CA . LYS A 1 218 ? 9.011 17.792 -0.517 1.00 86.62 218 LYS A CA 1
ATOM 1733 C C . LYS A 1 218 ? 8.815 18.023 -2.024 1.00 86.62 218 LYS A C 1
ATOM 1735 O O . LYS A 1 218 ? 9.480 17.365 -2.821 1.00 86.62 218 LYS A O 1
ATOM 1740 N N . GLY A 1 219 ? 7.943 18.956 -2.412 1.00 86.69 219 GLY A N 1
ATOM 1741 C CA . GLY A 1 219 ? 7.676 19.325 -3.802 1.00 86.69 219 GLY A CA 1
ATOM 1742 C C . GLY A 1 219 ? 6.654 18.434 -4.514 1.00 86.69 219 GLY A C 1
ATOM 1743 O O . GLY A 1 219 ? 6.743 18.290 -5.733 1.00 86.69 219 GLY A O 1
ATOM 1744 N N . GLY A 1 220 ? 5.718 17.805 -3.790 1.00 72.62 220 GLY A N 1
ATOM 1745 C CA . GLY A 1 220 ? 4.683 16.945 -4.378 1.00 72.62 220 GLY A CA 1
ATOM 1746 C C . GLY A 1 220 ? 3.239 17.282 -3.972 1.00 72.62 220 GLY A C 1
ATOM 1747 O O . GLY A 1 220 ? 2.992 17.736 -2.865 1.00 72.62 220 GLY A O 1
ATOM 1748 N N . LEU A 1 221 ? 2.289 16.927 -4.854 1.00 64.62 221 LEU A N 1
ATOM 1749 C CA . LEU A 1 221 ? 0.846 16.717 -4.590 1.00 64.62 221 LEU A CA 1
ATOM 1750 C C . LEU A 1 221 ? -0.015 17.945 -4.196 1.00 64.62 221 LEU A C 1
ATOM 1752 O O . LEU A 1 221 ? -0.868 17.858 -3.309 1.00 64.62 221 LEU A O 1
ATOM 1756 N N . ASP A 1 222 ? 0.096 19.055 -4.936 1.00 76.31 222 ASP A N 1
ATOM 1757 C CA . ASP A 1 222 ? -0.771 20.241 -4.762 1.00 76.31 222 ASP A CA 1
ATOM 1758 C C . ASP A 1 222 ? -2.280 19.923 -4.854 1.00 76.31 222 ASP A C 1
ATOM 1760 O O . ASP A 1 222 ? -3.113 20.507 -4.153 1.00 76.31 222 ASP A O 1
ATOM 1764 N N . ARG A 1 223 ? -2.674 18.988 -5.732 1.00 79.25 223 ARG A N 1
ATOM 1765 C CA . ARG A 1 223 ? -4.092 18.691 -5.992 1.00 79.25 223 ARG A CA 1
ATOM 1766 C C . ARG A 1 223 ? -4.724 17.880 -4.864 1.00 79.25 223 ARG A C 1
ATOM 1768 O O . ARG A 1 223 ? -5.861 18.147 -4.474 1.00 79.25 223 ARG A O 1
ATOM 1775 N N . GLU A 1 224 ? -4.016 16.885 -4.358 1.00 79.50 224 GLU A N 1
ATOM 1776 C CA . GLU A 1 224 ? -4.453 16.002 -3.284 1.00 79.50 224 GLU A CA 1
ATOM 1777 C C . GLU A 1 224 ? -4.530 16.768 -1.966 1.00 79.50 224 GLU A C 1
ATOM 1779 O O . GLU A 1 224 ? -5.515 16.620 -1.239 1.00 79.50 224 GLU A O 1
ATOM 1784 N N . LEU A 1 225 ? -3.576 17.671 -1.713 1.00 79.44 225 LEU A N 1
ATOM 1785 C CA . LEU A 1 225 ? -3.640 18.573 -0.569 1.00 79.44 225 LEU A CA 1
ATOM 1786 C C . LEU A 1 225 ? -4.885 19.467 -0.629 1.00 79.44 225 LEU A C 1
ATOM 1788 O O . LEU A 1 225 ? -5.593 19.583 0.369 1.00 79.44 225 LEU A O 1
ATOM 1792 N N . ALA A 1 226 ? -5.223 20.034 -1.792 1.00 78.31 226 ALA A N 1
ATOM 1793 C CA . ALA A 1 226 ? -6.428 20.854 -1.939 1.00 78.31 226 ALA A CA 1
ATOM 1794 C C . ALA A 1 226 ? -7.726 20.070 -1.650 1.00 78.31 226 ALA A C 1
ATOM 1796 O O . ALA A 1 226 ? -8.661 20.602 -1.040 1.00 78.31 226 ALA A O 1
ATOM 1797 N N . VAL A 1 227 ? -7.795 18.795 -2.055 1.00 84.12 227 VAL A N 1
ATOM 1798 C CA . VAL A 1 227 ? -8.936 17.914 -1.750 1.00 84.12 227 VAL A CA 1
ATOM 1799 C C . VAL A 1 227 ? -9.014 17.623 -0.251 1.00 84.12 227 VAL A C 1
ATOM 1801 O O . VAL A 1 227 ? -10.089 17.768 0.338 1.00 84.12 227 VAL A O 1
ATOM 1804 N N . MET A 1 228 ? -7.890 17.272 0.374 1.00 81.81 228 MET A N 1
ATOM 1805 C CA . MET A 1 228 ? -7.825 16.979 1.808 1.00 81.81 228 MET A CA 1
ATOM 1806 C C . MET A 1 228 ? -8.128 18.210 2.664 1.00 81.81 228 MET A C 1
ATOM 1808 O O . MET A 1 228 ? -8.888 18.109 3.626 1.00 81.81 228 MET A O 1
ATOM 1812 N N . ALA A 1 229 ? -7.628 19.386 2.276 1.00 79.00 229 ALA A N 1
ATOM 1813 C CA . ALA A 1 229 ? -7.945 20.661 2.913 1.00 79.00 229 ALA A CA 1
ATOM 1814 C C . ALA A 1 229 ? -9.453 20.908 2.916 1.00 79.00 229 ALA A C 1
ATOM 1816 O O . ALA A 1 229 ? -10.046 21.192 3.956 1.00 79.00 229 ALA A O 1
ATOM 1817 N N . LYS A 1 230 ? -10.104 20.742 1.759 1.00 87.44 230 LYS A N 1
ATOM 1818 C CA . LYS A 1 230 ? -11.553 20.916 1.639 1.00 87.44 230 LYS A CA 1
ATOM 1819 C C . LYS A 1 230 ? -12.318 19.961 2.557 1.00 87.44 230 LYS A C 1
ATOM 1821 O O . LYS A 1 230 ? -13.252 20.398 3.226 1.00 87.44 230 LYS A O 1
ATOM 1826 N N . GLN A 1 231 ? -11.933 18.686 2.600 1.00 84.69 231 GLN A N 1
ATOM 1827 C CA . GLN A 1 231 ? -12.571 17.700 3.476 1.00 84.69 231 GLN A CA 1
ATOM 1828 C C . GLN A 1 231 ? -12.361 18.032 4.959 1.00 84.69 231 GLN A C 1
ATOM 1830 O O . GLN A 1 231 ? -13.308 17.943 5.738 1.00 84.69 231 GLN A O 1
ATOM 1835 N N . TYR A 1 232 ? -11.157 18.462 5.344 1.00 86.06 232 TYR A N 1
ATOM 1836 C CA . TYR A 1 232 ? -10.853 18.886 6.710 1.00 86.06 232 TYR A CA 1
ATOM 1837 C C . TYR A 1 232 ? -11.734 20.067 7.139 1.00 86.06 232 TYR A C 1
ATOM 1839 O O . TYR A 1 232 ? -12.368 20.010 8.190 1.00 86.06 232 TYR A O 1
ATOM 1847 N N . TRP A 1 233 ? -11.860 21.101 6.303 1.00 85.56 233 TRP A N 1
ATOM 1848 C CA . TRP A 1 233 ? -12.705 22.258 6.613 1.00 85.56 233 TRP A CA 1
ATOM 1849 C C . TRP A 1 233 ? -14.193 21.906 6.695 1.00 85.56 233 TRP A C 1
ATOM 1851 O O . TRP A 1 233 ? -14.881 22.383 7.595 1.00 85.56 233 TRP A O 1
ATOM 1861 N N . GLN A 1 234 ? -14.689 21.033 5.813 1.00 88.56 234 GLN A N 1
ATOM 1862 C CA . GLN A 1 234 ? -16.064 20.522 5.894 1.00 88.56 234 GLN A CA 1
ATOM 1863 C C . GLN A 1 234 ? -16.312 19.747 7.192 1.00 88.56 234 GLN A C 1
ATOM 1865 O O . GLN A 1 234 ? -17.353 19.909 7.828 1.00 88.56 234 GLN A O 1
ATOM 1870 N N . TYR A 1 235 ? -15.353 18.914 7.596 1.00 87.88 235 TYR A N 1
ATOM 1871 C CA . TYR A 1 235 ? -15.424 18.172 8.847 1.00 87.88 235 TYR A CA 1
ATOM 1872 C C . TYR A 1 235 ? -15.387 19.100 10.067 1.00 87.88 235 TYR A C 1
ATOM 1874 O O . TYR A 1 235 ? -16.145 18.919 11.018 1.00 87.88 235 TYR A O 1
ATOM 1882 N N . ARG A 1 236 ? -14.551 20.136 10.028 1.00 85.38 236 ARG A N 1
ATOM 1883 C CA . ARG A 1 236 ? -14.437 21.108 11.112 1.00 85.38 236 ARG A CA 1
ATOM 1884 C C . ARG A 1 236 ? -15.709 21.927 11.308 1.00 85.38 236 ARG A C 1
ATOM 1886 O O . ARG A 1 236 ? -16.175 22.035 12.436 1.00 85.38 236 ARG A O 1
ATOM 1893 N N . ASP A 1 237 ? -16.317 22.404 10.224 1.00 89.38 237 ASP A N 1
ATOM 1894 C CA . ASP A 1 237 ? -17.631 23.061 10.263 1.00 89.38 237 ASP A CA 1
ATOM 1895 C C . ASP A 1 237 ? -18.702 22.137 10.877 1.00 89.38 237 ASP A C 1
ATOM 1897 O O . ASP A 1 237 ? -19.542 22.569 11.667 1.00 89.38 237 ASP A O 1
ATOM 1901 N N . TYR A 1 238 ? -18.638 20.832 10.592 1.00 89.44 238 TYR A N 1
ATOM 1902 C CA . TYR A 1 238 ? -19.499 19.848 11.246 1.00 89.44 238 TYR A CA 1
ATOM 1903 C C . TYR A 1 238 ? -19.238 19.742 12.761 1.00 89.44 238 TYR A C 1
ATOM 1905 O O . TYR A 1 238 ? -20.197 19.769 13.532 1.00 89.44 238 TYR A O 1
ATOM 1913 N N . VAL A 1 239 ? -17.981 19.664 13.212 1.00 85.31 239 VAL A N 1
ATOM 1914 C CA . VAL A 1 239 ? -17.624 19.607 14.647 1.00 85.31 239 VAL A CA 1
ATOM 1915 C C . VAL A 1 239 ? -18.053 20.878 15.392 1.00 85.31 239 VAL A C 1
ATOM 1917 O O . VAL A 1 239 ? -18.590 20.794 16.500 1.00 85.31 239 VAL A O 1
ATOM 1920 N N . GLU A 1 240 ? -17.875 22.049 14.779 1.00 88.88 240 GLU A N 1
ATOM 1921 C CA . GLU A 1 240 ? -18.296 23.340 15.336 1.00 88.88 240 GLU A CA 1
ATOM 1922 C C . GLU A 1 240 ? -19.821 23.413 15.491 1.00 88.88 240 GLU A C 1
ATOM 1924 O O . GLU A 1 240 ? -20.314 23.789 16.555 1.00 88.88 240 GLU A O 1
ATOM 1929 N N . LYS A 1 241 ? -20.587 22.937 14.499 1.00 91.19 241 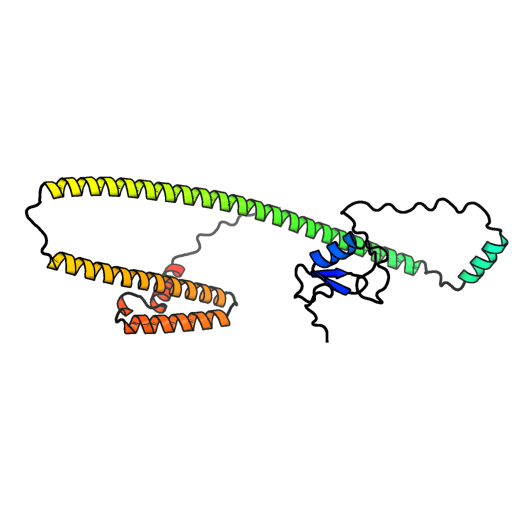LYS A N 1
ATOM 1930 C CA . LYS A 1 241 ? -22.058 22.832 14.586 1.00 91.19 241 LYS A CA 1
ATOM 1931 C C . LYS A 1 241 ? -22.546 21.902 15.697 1.00 91.19 241 LYS A C 1
ATOM 1933 O O . LYS A 1 241 ? -23.668 22.068 16.167 1.00 91.19 241 LYS A O 1
ATOM 1938 N N . GLN A 1 242 ? -21.729 20.939 16.126 1.00 85.88 242 GLN A N 1
ATOM 1939 C CA . GLN A 1 242 ? -22.037 20.072 17.269 1.00 85.88 242 GLN A CA 1
ATOM 1940 C C . GLN A 1 242 ? -21.714 20.724 18.625 1.00 85.88 242 GLN A C 1
ATOM 1942 O O . GLN A 1 242 ? -21.967 20.106 19.657 1.00 85.88 242 GLN A O 1
ATOM 1947 N N . GLY A 1 243 ? -21.144 21.937 18.651 1.00 90.44 243 GLY A N 1
ATOM 1948 C CA . GLY A 1 243 ? -20.723 22.610 19.885 1.00 90.44 243 GLY A CA 1
ATOM 1949 C C . GLY A 1 243 ? -19.552 21.914 20.584 1.00 90.44 243 GLY A C 1
ATOM 1950 O O . GLY A 1 243 ? -19.402 22.026 21.796 1.00 90.44 243 GLY A O 1
ATOM 1951 N N . LYS A 1 244 ? -18.748 21.146 19.836 1.00 86.62 244 LYS A N 1
ATOM 1952 C CA . LYS A 1 244 ? -17.645 20.325 20.367 1.00 86.62 244 LYS A CA 1
ATOM 1953 C C . LYS A 1 244 ? -16.263 20.826 19.961 1.00 86.62 244 LYS A C 1
ATOM 1955 O O . LYS A 1 244 ? -15.293 20.089 20.104 1.00 86.62 244 LYS A O 1
ATOM 1960 N N . SER A 1 245 ? -16.154 22.067 19.489 1.00 81.69 245 SER A N 1
ATOM 1961 C CA . SER A 1 245 ? -14.880 22.687 19.093 1.00 81.69 245 SER A CA 1
ATOM 1962 C C . SER A 1 245 ? -13.804 22.576 20.175 1.00 81.69 245 SER A C 1
ATOM 1964 O O . SER A 1 245 ? -12.647 22.322 19.871 1.00 81.69 245 SER A O 1
ATOM 1966 N N . ASP A 1 246 ? -14.192 22.691 21.444 1.00 83.62 246 ASP A N 1
ATOM 1967 C CA . ASP A 1 246 ? -13.243 22.722 22.561 1.00 83.62 246 ASP A CA 1
ATOM 1968 C C . ASP A 1 246 ? -12.651 21.339 22.879 1.00 83.62 246 ASP A C 1
ATOM 1970 O O . ASP A 1 246 ? -11.587 21.241 23.487 1.00 83.62 246 ASP A O 1
ATOM 1974 N N . HIS A 1 247 ? -13.324 20.266 22.446 1.00 80.62 247 HIS A N 1
ATOM 1975 C CA . HIS A 1 247 ? -12.875 18.883 22.638 1.00 80.62 247 HIS A CA 1
ATOM 1976 C C . HIS A 1 247 ? -11.932 18.411 21.527 1.00 80.62 247 HIS A C 1
ATOM 1978 O O . HIS A 1 247 ? -11.209 17.434 21.711 1.00 80.62 247 HIS A O 1
ATOM 1984 N N . PHE A 1 248 ? -11.933 19.093 20.380 1.00 79.19 248 PHE A N 1
ATOM 1985 C CA . PHE A 1 248 ? -11.150 18.724 19.207 1.00 79.19 248 PHE A CA 1
ATOM 1986 C C . PHE A 1 248 ? -10.284 19.914 18.803 1.00 79.19 248 PHE A C 1
ATOM 1988 O O . PHE A 1 248 ? -10.768 20.806 18.103 1.00 79.19 248 PHE A O 1
ATOM 1995 N N . PRO A 1 249 ? -9.016 19.953 19.262 1.00 76.19 249 PRO A N 1
ATOM 1996 C CA . PRO A 1 249 ? -8.110 21.047 18.972 1.00 76.19 249 PRO A CA 1
ATOM 1997 C C . PRO A 1 249 ? -8.040 21.307 17.477 1.00 76.19 249 PRO A C 1
ATOM 1999 O O . PRO A 1 249 ? -8.079 20.393 16.649 1.00 76.19 249 PRO A O 1
ATOM 2002 N N . SER A 1 250 ? -7.914 22.579 17.138 1.00 77.31 250 SER A N 1
ATOM 2003 C CA . SER A 1 250 ? -7.727 22.956 15.759 1.00 77.31 250 SER A CA 1
ATOM 2004 C C . SER A 1 250 ? -6.413 22.418 15.210 1.00 77.31 250 SER A C 1
ATOM 2006 O O . SER A 1 250 ? -5.435 22.261 15.941 1.00 77.31 250 SER A O 1
ATOM 2008 N N . LEU A 1 251 ? -6.360 22.174 13.906 1.00 72.94 251 LEU A N 1
ATOM 2009 C CA . LEU A 1 251 ? -5.127 21.742 13.260 1.00 72.94 251 LEU A CA 1
ATOM 2010 C C . LEU A 1 251 ? -4.005 22.777 13.403 1.00 72.94 251 LEU A C 1
ATOM 2012 O O . LEU A 1 251 ? -2.854 22.384 13.506 1.00 72.94 251 LEU A O 1
ATOM 2016 N N . GLU A 1 252 ? -4.324 24.068 13.539 1.00 76.19 252 GLU A N 1
ATOM 2017 C CA . GLU A 1 252 ? -3.335 25.104 13.867 1.00 76.19 252 GLU A CA 1
ATOM 2018 C C . GLU A 1 252 ? -2.755 24.924 15.280 1.00 76.19 252 GLU A C 1
ATOM 2020 O O . GLU A 1 252 ? -1.569 25.167 15.494 1.00 76.19 252 GLU A O 1
ATOM 2025 N N . LYS A 1 253 ? -3.563 24.466 16.247 1.00 78.88 253 LYS A N 1
ATOM 2026 C CA . LYS A 1 253 ? -3.086 24.144 17.597 1.00 78.88 253 LYS A CA 1
ATOM 2027 C C . LYS A 1 253 ? -2.199 22.897 17.584 1.00 78.88 253 LYS A C 1
ATOM 2029 O O . LYS A 1 253 ? -1.121 22.940 18.164 1.00 78.88 253 LYS A O 1
ATOM 2034 N N . TYR A 1 254 ? -2.597 21.851 16.858 1.00 70.56 254 TYR A N 1
ATOM 2035 C CA . TYR A 1 254 ? -1.761 20.661 16.660 1.00 70.56 254 TYR A CA 1
ATOM 2036 C C . TYR A 1 254 ? -0.459 20.971 15.922 1.00 70.56 254 TYR A C 1
ATOM 2038 O O . TYR A 1 254 ? 0.585 20.439 16.274 1.00 70.56 254 TYR A O 1
ATOM 2046 N N . GLN A 1 255 ? -0.511 21.828 14.903 1.00 72.12 255 GLN A N 1
ATOM 2047 C CA . GLN A 1 255 ? 0.667 22.231 14.146 1.00 72.12 255 GLN A CA 1
ATOM 2048 C C . GLN A 1 255 ? 1.643 23.007 15.029 1.00 72.12 255 GLN A C 1
ATOM 2050 O O . GLN A 1 255 ? 2.834 22.738 14.972 1.00 72.12 255 GLN A O 1
ATOM 2055 N N . LYS A 1 256 ? 1.144 23.910 15.880 1.00 80.06 256 LYS A N 1
ATOM 2056 C CA . LYS A 1 256 ? 1.985 24.636 16.832 1.00 80.06 256 LYS A CA 1
ATOM 2057 C C . LYS A 1 256 ? 2.630 23.705 17.864 1.00 80.06 256 LYS A C 1
ATOM 2059 O O . LYS A 1 256 ? 3.832 23.786 18.064 1.00 80.06 256 LYS A O 1
ATOM 2064 N N . GLU A 1 257 ? 1.847 22.813 18.476 1.00 76.19 257 GLU A N 1
ATOM 2065 C CA . GLU A 1 257 ? 2.362 21.817 19.433 1.00 76.19 257 GLU A CA 1
ATOM 2066 C C . GLU A 1 257 ? 3.433 20.921 18.784 1.00 76.19 257 GLU A C 1
ATOM 2068 O O . GLU A 1 257 ? 4.472 20.663 19.381 1.00 76.19 257 GLU A O 1
ATOM 2073 N N . TRP A 1 258 ? 3.230 20.524 17.527 1.00 67.75 258 TRP A N 1
ATOM 2074 C CA . TRP A 1 258 ? 4.204 19.736 16.774 1.00 67.75 258 TRP A CA 1
ATOM 2075 C C . TRP A 1 258 ? 5.463 20.533 16.416 1.00 67.75 258 TRP A C 1
ATOM 2077 O O . TRP A 1 258 ? 6.572 20.035 16.581 1.00 67.75 258 TRP A O 1
ATOM 2087 N N . GLU A 1 259 ? 5.324 21.757 15.902 1.00 76.56 259 GLU A N 1
ATOM 2088 C CA . GLU A 1 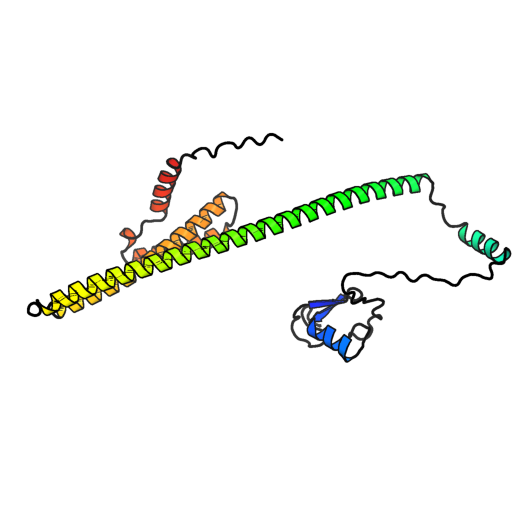259 ? 6.465 22.623 15.573 1.00 76.56 259 GLU A CA 1
ATOM 2089 C C . GLU A 1 259 ? 7.323 22.899 16.819 1.00 76.56 259 GLU A C 1
ATOM 2091 O O . GLU A 1 259 ? 8.552 22.880 16.728 1.00 76.56 259 GLU A O 1
ATOM 2096 N N . ASP A 1 260 ? 6.694 23.060 17.987 1.00 77.94 260 ASP A N 1
ATOM 2097 C CA . ASP A 1 260 ? 7.380 23.186 19.275 1.00 77.94 260 ASP A CA 1
ATOM 2098 C C . ASP A 1 260 ? 8.135 21.884 19.655 1.00 77.94 260 ASP A C 1
ATOM 2100 O O . ASP A 1 260 ? 9.274 21.945 20.129 1.00 77.94 260 ASP A O 1
ATOM 2104 N N . ASP A 1 261 ? 7.569 20.704 19.368 1.00 72.94 261 ASP A N 1
ATOM 2105 C CA . ASP A 1 261 ? 8.220 19.401 19.587 1.00 72.94 261 ASP A CA 1
ATOM 2106 C C . ASP A 1 261 ? 9.384 19.129 18.607 1.00 72.94 261 ASP A C 1
ATOM 2108 O O . ASP A 1 261 ? 10.421 18.587 19.005 1.00 72.94 261 ASP A O 1
ATOM 2112 N N . GLU A 1 262 ? 9.278 19.536 17.336 1.00 66.56 262 GLU A N 1
ATOM 2113 C CA . GLU A 1 262 ? 10.358 19.403 16.341 1.00 66.56 262 GLU A CA 1
ATOM 2114 C C . GLU A 1 262 ? 11.579 20.265 16.692 1.00 66.56 262 GLU A C 1
ATOM 2116 O O . GLU A 1 262 ? 12.718 19.841 16.487 1.00 66.56 262 GLU A O 1
ATOM 2121 N N . VAL A 1 263 ? 11.372 21.437 17.301 1.00 69.75 263 VAL A N 1
ATOM 2122 C CA . VAL A 1 263 ? 12.460 22.288 17.817 1.00 69.75 263 VAL A CA 1
ATOM 2123 C C . VAL A 1 263 ? 13.206 21.613 18.981 1.00 69.75 263 VAL A C 1
ATOM 2125 O O . VAL A 1 263 ? 14.365 21.938 19.258 1.00 69.75 263 VAL A O 1
ATOM 2128 N N . HIS A 1 264 ? 12.587 20.644 19.657 1.00 59.62 264 HIS A N 1
ATOM 2129 C CA . HIS A 1 264 ? 13.192 19.875 20.750 1.00 59.62 264 HIS A CA 1
ATOM 2130 C C . HIS A 1 264 ? 13.706 18.497 20.322 1.00 59.62 264 HIS A C 1
ATOM 2132 O O . HIS A 1 264 ? 14.593 17.940 20.979 1.00 59.62 264 HIS A O 1
ATOM 2138 N N . ALA A 1 265 ? 13.262 17.993 19.172 1.00 53.00 265 ALA A N 1
ATOM 2139 C CA . ALA A 1 265 ? 13.857 16.862 18.476 1.00 53.00 265 ALA A CA 1
ATOM 2140 C C . ALA A 1 265 ? 15.161 17.280 17.769 1.00 53.00 265 ALA A C 1
ATOM 2142 O O . ALA A 1 265 ? 15.319 17.151 16.557 1.00 53.00 265 ALA A O 1
ATOM 2143 N N . SER A 1 266 ? 16.134 17.776 18.541 1.00 47.00 266 SER A N 1
ATOM 2144 C CA . SER A 1 266 ? 17.494 17.971 18.041 1.00 47.00 266 SER A CA 1
ATOM 2145 C C . SER A 1 266 ? 17.987 16.635 17.475 1.00 47.00 266 SER A C 1
ATOM 2147 O O . SER A 1 266 ? 17.879 15.615 18.171 1.00 47.00 266 SER A O 1
ATOM 2149 N N . PRO A 1 267 ? 18.488 16.587 16.228 1.00 47.16 267 PRO A N 1
ATOM 2150 C CA . PRO A 1 267 ? 18.940 15.348 15.628 1.00 47.16 267 PRO A CA 1
ATOM 2151 C C . PRO A 1 267 ? 20.106 14.832 16.465 1.00 47.16 267 PRO A C 1
ATOM 2153 O O . PRO A 1 267 ? 21.228 15.332 16.372 1.00 47.16 267 PRO A O 1
ATOM 2156 N N . LYS A 1 268 ? 19.852 13.829 17.314 1.00 48.03 268 LYS A N 1
ATOM 2157 C CA . LYS A 1 268 ? 20.923 13.017 17.885 1.00 48.03 268 LYS A CA 1
ATOM 2158 C C . LYS A 1 268 ? 21.685 12.477 16.689 1.00 48.03 268 LYS A C 1
ATOM 2160 O O . LYS A 1 268 ? 21.158 11.673 15.928 1.00 48.03 268 LYS A O 1
ATOM 2165 N N . THR A 1 269 ? 22.883 13.015 16.506 1.00 44.97 269 THR A N 1
ATOM 2166 C CA . THR A 1 269 ? 23.843 12.678 15.465 1.00 44.97 269 THR A CA 1
ATOM 2167 C C . THR A 1 269 ? 23.827 11.174 15.213 1.00 44.97 269 THR A C 1
ATOM 2169 O O . THR A 1 269 ? 24.346 10.405 16.024 1.00 44.97 269 THR A O 1
ATOM 2172 N N . LEU A 1 270 ? 23.223 10.752 14.100 1.00 42.38 270 LEU A N 1
ATOM 2173 C CA . LEU A 1 270 ? 23.518 9.456 13.507 1.00 42.38 270 LEU A CA 1
ATOM 2174 C C . LEU A 1 270 ? 25.012 9.495 13.200 1.00 42.38 270 LEU A C 1
ATOM 2176 O O . LEU A 1 270 ? 25.459 10.275 12.358 1.00 42.38 270 LEU A O 1
ATOM 2180 N N . GLY A 1 271 ? 25.782 8.753 13.997 1.00 37.94 271 GLY A N 1
ATOM 2181 C CA . GLY A 1 271 ? 27.231 8.711 13.909 1.00 37.94 271 GLY A CA 1
ATOM 2182 C C . GLY A 1 271 ? 27.658 8.439 12.474 1.00 37.94 271 GLY A C 1
ATOM 2183 O O . GLY A 1 271 ? 27.173 7.510 11.829 1.00 37.94 271 GLY A O 1
ATOM 2184 N N . THR A 1 272 ? 28.565 9.272 11.980 1.00 39.66 272 THR A N 1
ATOM 2185 C CA . THR A 1 272 ? 29.250 9.088 10.710 1.00 39.66 272 THR A CA 1
ATOM 2186 C C . THR A 1 272 ? 29.957 7.735 10.719 1.00 39.66 272 THR A C 1
ATOM 2188 O O . THR A 1 272 ? 31.006 7.564 11.338 1.00 39.66 272 THR A O 1
ATOM 2191 N N . CYS A 1 273 ? 29.379 6.749 10.035 1.00 34.75 273 CYS A N 1
ATOM 2192 C CA . CYS A 1 273 ? 30.082 5.519 9.711 1.00 34.75 273 CYS A CA 1
ATOM 2193 C C . CYS A 1 273 ? 31.076 5.858 8.594 1.00 34.75 273 CYS A C 1
ATOM 2195 O O . CYS A 1 273 ? 30.707 6.002 7.430 1.00 34.75 273 CYS A O 1
ATOM 2197 N N . SER A 1 274 ? 32.331 6.082 8.980 1.00 35.53 274 SER A N 1
ATOM 2198 C CA . SER A 1 274 ? 33.451 6.238 8.058 1.00 35.53 274 SER A CA 1
ATOM 2199 C C . SER A 1 274 ? 33.708 4.894 7.380 1.00 35.53 274 SER A C 1
ATOM 2201 O O . SER A 1 274 ? 34.359 4.024 7.956 1.00 35.53 274 SER A O 1
ATOM 2203 N N . PHE A 1 275 ? 33.182 4.704 6.171 1.00 38.81 275 PHE A N 1
ATOM 2204 C CA . PHE A 1 275 ? 33.663 3.655 5.280 1.00 38.81 275 PHE A CA 1
ATOM 2205 C C . PHE A 1 275 ? 34.862 4.199 4.507 1.00 38.81 275 PHE A C 1
ATOM 2207 O O . PHE A 1 275 ? 34.721 4.992 3.580 1.00 38.81 275 PHE A O 1
ATOM 2214 N N . ALA A 1 276 ? 36.048 3.769 4.929 1.00 39.81 276 ALA A N 1
ATOM 2215 C CA . ALA A 1 276 ? 37.231 3.761 4.090 1.00 39.81 276 ALA A CA 1
ATOM 2216 C C . ALA A 1 276 ? 37.193 2.497 3.213 1.00 39.81 276 ALA A C 1
ATOM 2218 O O . ALA A 1 276 ? 37.302 1.382 3.728 1.00 39.81 276 ALA A O 1
ATOM 2219 N N . CYS A 1 277 ? 37.030 2.690 1.907 1.00 36.34 277 CYS A N 1
ATOM 2220 C CA . CYS A 1 277 ? 37.558 1.852 0.831 1.00 36.34 277 CYS A CA 1
ATOM 2221 C C . CYS A 1 277 ? 37.771 2.750 -0.384 1.00 36.34 277 CYS A C 1
ATOM 2223 O O . CYS A 1 277 ? 36.794 3.426 -0.775 1.00 36.34 277 CYS A O 1
#

Radius of gyration: 38.91 Å; chains: 1; bounding box: 75×56×116 Å

pLDDT: mean 78.91, std 18.42, range [32.62, 98.19]

Organism: NCBI:txid586526

Secondary structure (DSSP, 8-state):
---TTB-TTT-SBPSSEEE-TTT--EEEHHHHHHHHHHH---B-SSTTPPB-TT-----SS-----------S---HHHHHHHHHHHTTS----HHHHHHHHHHHHHHHHHHHHHHHHHHHHHHHHHHHHHHHHHHHHHHHHHHHHHHHHHHHHHHHHHHHHHHHHHHHHH-TT-PPPHHHHHHHHHHHHHHHHHHHHHHHHHHHHHHHHHHHHHHHTT--HHHHHHHHHHHHHHHHHHHHTT-GGGS--HHHHHHHHHHHHHH-------------